Protein AF-A0A538R5E7-F1 (afdb_monomer)

Mean predicted aligned error: 5.79 Å

pLDDT: mean 88.12, std 10.84, range [47.75, 98.62]

Structure (mmCIF, N/CA/C/O backbone):
data_AF-A0A538R5E7-F1
#
_entry.id   AF-A0A538R5E7-F1
#
loop_
_atom_site.group_PDB
_atom_site.id
_atom_site.type_symbol
_atom_site.label_atom_id
_atom_site.label_alt_id
_atom_site.label_comp_id
_atom_site.label_asym_id
_atom_site.label_entity_id
_atom_site.label_seq_id
_atom_site.pdbx_PDB_ins_code
_atom_site.Cartn_x
_atom_site.Cartn_y
_atom_site.Cartn_z
_atom_site.occupancy
_atom_site.B_iso_or_equiv
_atom_site.auth_seq_id
_atom_site.auth_comp_id
_atom_site.auth_asym_id
_atom_site.auth_atom_id
_atom_site.pdbx_PDB_model_num
ATOM 1 N N . MET A 1 1 ? -22.281 1.226 5.770 1.00 47.75 1 MET A N 1
ATOM 2 C CA . MET A 1 1 ? -21.533 0.992 7.023 1.00 47.75 1 MET A CA 1
ATOM 3 C C . MET A 1 1 ? -21.452 -0.506 7.226 1.00 47.75 1 MET A C 1
ATOM 5 O O . MET A 1 1 ? -22.499 -1.136 7.275 1.00 47.75 1 MET A O 1
ATOM 9 N N . MET A 1 2 ? -20.246 -1.077 7.249 1.00 53.69 2 MET A N 1
ATOM 10 C CA . MET A 1 2 ? -20.062 -2.463 7.687 1.00 53.69 2 MET A CA 1
ATOM 11 C C . MET A 1 2 ? -20.326 -2.487 9.192 1.00 53.69 2 MET A C 1
ATOM 13 O O . MET A 1 2 ? -19.666 -1.772 9.938 1.00 53.69 2 MET A O 1
ATOM 17 N N . THR A 1 3 ? -21.352 -3.220 9.611 1.00 52.19 3 THR A N 1
ATOM 18 C CA . THR A 1 3 ? -21.779 -3.332 11.017 1.00 52.19 3 THR A CA 1
ATOM 19 C C . THR A 1 3 ? -21.255 -4.606 11.679 1.00 52.19 3 THR A C 1
ATOM 21 O O . THR A 1 3 ? -21.622 -4.908 12.809 1.00 52.19 3 THR A O 1
ATOM 24 N N . SER A 1 4 ? -20.434 -5.382 10.970 1.00 66.12 4 SER A N 1
ATOM 25 C CA . SER A 1 4 ? -19.874 -6.645 11.438 1.00 66.12 4 SER A CA 1
ATOM 26 C C . SER A 1 4 ? -18.351 -6.599 11.419 1.00 66.12 4 SER A C 1
ATOM 28 O O . SER A 1 4 ? -17.751 -6.042 10.498 1.00 66.12 4 SER A O 1
ATOM 30 N N . LYS A 1 5 ? -17.744 -7.235 12.426 1.00 77.19 5 LYS A N 1
ATOM 31 C CA . LYS A 1 5 ? -16.304 -7.495 12.518 1.00 77.19 5 LYS A CA 1
ATOM 32 C C . LYS A 1 5 ? -15.774 -8.025 11.167 1.00 77.19 5 LYS A C 1
ATOM 34 O O . LYS A 1 5 ? -16.389 -8.939 10.616 1.00 77.19 5 LYS A O 1
ATOM 39 N N . PRO A 1 6 ? -14.672 -7.479 10.620 1.00 86.56 6 PRO A N 1
ATOM 40 C CA . PRO A 1 6 ? -14.085 -7.964 9.379 1.00 86.56 6 PRO A CA 1
ATOM 41 C C . PRO A 1 6 ? -13.564 -9.388 9.570 1.00 86.56 6 PRO A C 1
ATOM 43 O O . PRO A 1 6 ? -12.941 -9.700 10.586 1.00 86.56 6 PRO A O 1
ATOM 46 N N . HIS A 1 7 ? -13.766 -10.238 8.570 1.00 90.94 7 HIS A N 1
ATOM 47 C CA . HIS A 1 7 ? -13.272 -11.612 8.561 1.00 90.94 7 HIS A CA 1
ATOM 48 C C . HIS A 1 7 ? -12.033 -11.773 7.678 1.00 90.94 7 HIS A C 1
ATOM 50 O O . HIS A 1 7 ? -11.224 -12.664 7.924 1.00 90.94 7 HIS A O 1
ATOM 56 N N . ASN A 1 8 ? -11.843 -10.907 6.680 1.00 96.38 8 ASN A N 1
ATOM 57 C CA . ASN A 1 8 ? -10.761 -10.987 5.703 1.00 96.38 8 ASN A CA 1
ATOM 58 C C . ASN A 1 8 ? -9.950 -9.685 5.648 1.00 96.38 8 ASN A C 1
ATOM 60 O O . ASN A 1 8 ? -10.334 -8.723 4.983 1.00 96.38 8 ASN A O 1
ATOM 64 N N . LEU A 1 9 ? -8.777 -9.678 6.282 1.00 97.81 9 LEU A N 1
ATOM 65 C CA . LEU A 1 9 ? -7.785 -8.611 6.142 1.00 97.81 9 LEU A CA 1
ATOM 66 C C . LEU A 1 9 ? -6.772 -8.974 5.051 1.00 97.81 9 LEU A C 1
ATOM 68 O O . LEU A 1 9 ? -6.116 -10.018 5.116 1.00 97.81 9 LEU A O 1
ATOM 72 N N . THR A 1 10 ? -6.570 -8.071 4.092 1.00 98.50 10 THR A N 1
ATOM 73 C CA . THR A 1 10 ? -5.428 -8.138 3.167 1.00 98.50 10 THR A CA 1
ATOM 74 C C . THR A 1 10 ? -4.411 -7.057 3.507 1.00 98.50 10 THR A C 1
ATOM 76 O O . THR A 1 10 ? -4.684 -5.874 3.344 1.00 98.50 10 THR A O 1
ATOM 79 N N . LEU A 1 11 ? -3.226 -7.470 3.956 1.00 98.25 11 LEU A N 1
ATOM 80 C CA . LEU A 1 11 ? -2.061 -6.607 4.139 1.00 98.25 11 LEU A CA 1
ATOM 81 C C . LEU A 1 11 ? -1.240 -6.563 2.852 1.00 98.25 11 LEU A C 1
ATOM 83 O O . LEU A 1 11 ? -0.873 -7.601 2.303 1.00 98.25 11 LEU A O 1
ATOM 87 N N . VAL A 1 12 ? -0.938 -5.360 2.389 1.00 97.75 12 VAL A N 1
ATOM 88 C CA . VAL A 1 12 ? -0.281 -5.079 1.120 1.00 97.75 12 VAL A CA 1
ATOM 89 C C . VAL A 1 12 ? 1.083 -4.458 1.391 1.00 97.75 12 VAL A C 1
ATOM 91 O O . VAL A 1 12 ? 1.194 -3.439 2.076 1.00 97.75 12 VAL A O 1
ATOM 94 N N . HIS A 1 13 ? 2.114 -5.071 0.819 1.00 96.12 13 HIS A N 1
ATOM 95 C CA . HIS A 1 13 ? 3.438 -4.486 0.670 1.00 96.12 13 HIS A CA 1
ATOM 96 C C . HIS A 1 13 ? 3.622 -4.081 -0.792 1.00 96.12 13 HIS A C 1
ATOM 98 O O . HIS A 1 13 ? 3.563 -4.926 -1.683 1.00 96.12 13 HIS A O 1
ATOM 104 N N . THR A 1 14 ? 3.766 -2.787 -1.057 1.00 94.06 14 THR A N 1
ATOM 105 C CA . THR A 1 14 ? 3.759 -2.244 -2.423 1.00 94.06 14 THR A CA 1
ATOM 106 C C . THR A 1 14 ? 5.157 -2.199 -3.046 1.00 94.06 14 THR A C 1
ATOM 108 O O . THR A 1 14 ? 6.148 -2.324 -2.333 1.00 94.06 14 THR A O 1
ATOM 111 N N . PRO A 1 15 ? 5.278 -1.959 -4.361 1.00 91.50 15 PRO A N 1
ATOM 112 C CA . PRO A 1 15 ? 6.558 -1.673 -5.005 1.00 91.50 15 PRO A CA 1
ATOM 113 C C . PRO A 1 15 ? 7.275 -0.438 -4.436 1.00 91.50 15 PRO A C 1
ATOM 115 O O . PRO A 1 15 ? 6.726 0.278 -3.595 1.00 91.50 15 PRO A O 1
ATOM 118 N N . SER A 1 16 ? 8.481 -0.184 -4.951 1.00 88.31 16 SER A N 1
ATOM 119 C CA . SER A 1 16 ? 9.410 0.894 -4.558 1.00 88.31 16 SER A CA 1
ATOM 120 C C . SER A 1 16 ? 10.397 0.584 -3.446 1.00 88.31 16 SER A C 1
ATOM 122 O O . SER A 1 16 ? 10.886 1.484 -2.760 1.00 88.31 16 SER A O 1
ATOM 124 N N . VAL A 1 17 ? 10.730 -0.694 -3.302 1.00 88.44 17 VAL A N 1
ATOM 125 C CA . VAL A 1 17 ? 11.840 -1.162 -2.473 1.00 88.44 17 VAL A CA 1
ATOM 126 C C . VAL A 1 17 ? 12.631 -2.215 -3.235 1.00 88.44 17 VAL A C 1
ATOM 128 O O . VAL A 1 17 ? 12.151 -2.801 -4.206 1.00 88.44 17 VAL A O 1
ATOM 131 N N . TRP A 1 18 ? 13.854 -2.482 -2.792 1.00 82.25 18 TRP A N 1
ATOM 132 C CA . TRP A 1 18 ? 14.668 -3.545 -3.374 1.00 82.25 18 TRP A CA 1
ATOM 133 C C . TRP A 1 18 ? 13.928 -4.884 -3.320 1.00 82.25 18 TRP A C 1
ATOM 135 O O . TRP A 1 18 ? 13.245 -5.159 -2.339 1.00 82.25 18 TRP A O 1
ATOM 145 N N . VAL A 1 19 ? 14.078 -5.739 -4.337 1.00 74.12 19 VAL A N 1
ATOM 146 C CA . VAL A 1 19 ? 13.398 -7.055 -4.390 1.00 74.12 19 VAL A CA 1
ATOM 147 C C . VAL A 1 19 ? 13.756 -7.964 -3.212 1.00 74.12 19 VAL A C 1
ATOM 149 O O . VAL A 1 19 ? 12.968 -8.811 -2.816 1.00 74.12 19 VAL A O 1
ATOM 152 N N . THR A 1 20 ? 14.922 -7.744 -2.607 1.00 76.69 20 THR A N 1
ATOM 153 C CA . THR A 1 20 ? 15.388 -8.440 -1.403 1.00 76.69 20 THR A CA 1
ATOM 154 C C . THR A 1 20 ? 14.810 -7.868 -0.105 1.00 76.69 20 THR A C 1
ATOM 156 O O . THR A 1 20 ? 15.072 -8.406 0.970 1.00 76.69 20 THR A O 1
ATOM 159 N N . SER A 1 21 ? 14.029 -6.785 -0.170 1.00 82.44 21 SER A N 1
ATOM 160 C CA . SER A 1 21 ? 13.373 -6.187 0.996 1.00 82.44 21 SER A CA 1
ATOM 161 C C . SER A 1 21 ? 12.183 -7.045 1.401 1.00 82.44 21 SER A C 1
ATOM 163 O O . SER A 1 21 ? 11.091 -6.919 0.856 1.00 82.44 21 SER A O 1
ATOM 165 N N . ILE A 1 22 ? 12.404 -7.930 2.368 1.00 84.19 22 ILE A N 1
ATOM 166 C CA . ILE A 1 22 ? 11.354 -8.791 2.909 1.00 84.19 22 ILE A CA 1
ATOM 167 C C . ILE A 1 22 ? 10.433 -7.943 3.798 1.00 84.19 22 ILE A C 1
ATOM 169 O O . ILE A 1 22 ? 10.924 -7.254 4.700 1.00 84.19 22 ILE A O 1
ATOM 173 N N . PRO A 1 23 ? 9.102 -8.015 3.630 1.00 89.19 23 PRO A N 1
ATOM 174 C CA . PRO A 1 23 ? 8.168 -7.217 4.413 1.00 89.19 23 PRO A CA 1
ATOM 175 C C . PRO A 1 23 ? 7.935 -7.834 5.808 1.00 89.19 23 PRO A C 1
ATOM 177 O O . PRO A 1 23 ? 6.850 -8.311 6.143 1.00 89.19 23 PRO A O 1
ATOM 180 N N . LEU A 1 24 ? 8.977 -7.833 6.647 1.00 91.38 24 LEU A N 1
ATOM 181 C CA . LEU A 1 24 ? 8.978 -8.470 7.972 1.00 91.38 24 LEU A CA 1
ATOM 182 C C . LEU A 1 24 ? 7.898 -7.911 8.907 1.00 91.38 24 LEU A C 1
ATOM 184 O O . LEU A 1 24 ? 7.282 -8.677 9.644 1.00 91.38 24 LEU A O 1
ATOM 188 N N . GLY A 1 25 ? 7.619 -6.606 8.839 1.00 91.88 25 GLY A N 1
ATOM 189 C CA . GLY A 1 25 ? 6.594 -5.967 9.668 1.00 91.88 25 GLY A CA 1
ATOM 190 C C . GLY A 1 25 ? 5.207 -6.589 9.480 1.00 91.88 25 GLY A C 1
ATOM 191 O O . GLY A 1 25 ? 4.560 -6.962 10.454 1.00 91.88 25 GLY A O 1
ATOM 192 N N . VAL A 1 26 ? 4.761 -6.801 8.236 1.00 94.81 26 VAL A N 1
ATOM 193 C CA . VAL A 1 26 ? 3.454 -7.441 7.977 1.00 94.81 26 VAL A CA 1
ATOM 194 C C . VAL A 1 26 ? 3.459 -8.936 8.281 1.00 94.81 26 VAL A C 1
ATOM 196 O O . VAL A 1 26 ? 2.425 -9.470 8.680 1.00 94.81 26 VAL A O 1
ATOM 199 N N . ALA A 1 27 ? 4.602 -9.619 8.144 1.00 95.44 27 ALA A N 1
ATOM 200 C CA . ALA A 1 27 ? 4.739 -11.013 8.565 1.00 95.44 27 ALA A CA 1
ATOM 201 C C . ALA A 1 27 ? 4.557 -11.152 10.085 1.00 95.44 27 ALA A C 1
ATOM 203 O O . ALA A 1 27 ? 3.814 -12.024 10.542 1.00 95.44 27 ALA A O 1
ATOM 204 N N . TYR A 1 28 ? 5.165 -10.244 10.849 1.00 96.56 28 TYR A N 1
ATOM 205 C CA . TYR A 1 28 ? 5.005 -10.168 12.295 1.00 96.56 28 TYR A CA 1
ATOM 206 C C . TYR A 1 28 ? 3.569 -9.797 12.696 1.00 96.56 28 TYR A C 1
ATOM 208 O O . TYR A 1 28 ? 2.958 -10.514 13.489 1.00 96.56 28 TYR A O 1
ATOM 216 N N . LEU A 1 29 ? 2.975 -8.766 12.078 1.00 97.06 29 LEU A N 1
ATOM 217 C CA . LEU A 1 29 ? 1.571 -8.396 12.310 1.00 97.06 29 LEU A CA 1
ATOM 218 C C . LEU A 1 29 ? 0.627 -9.570 12.047 1.00 97.06 29 LEU A C 1
ATOM 220 O O . LEU A 1 29 ? -0.264 -9.836 12.844 1.00 97.06 29 LEU A O 1
ATOM 224 N N . LYS A 1 30 ? 0.835 -10.328 10.967 1.00 97.50 30 LYS A N 1
ATOM 225 C CA . LYS A 1 30 ? 0.035 -11.524 10.684 1.00 97.50 30 LYS A CA 1
ATOM 226 C C . LYS A 1 30 ? 0.150 -12.579 11.783 1.00 97.50 30 LYS A C 1
ATOM 228 O O . LYS A 1 30 ? -0.857 -13.203 12.110 1.00 97.50 30 LYS A O 1
ATOM 233 N N . ALA A 1 31 ? 1.344 -12.811 12.325 1.00 97.81 31 ALA A N 1
ATOM 234 C CA . ALA A 1 31 ? 1.531 -13.752 13.426 1.00 97.81 31 ALA A CA 1
ATOM 235 C C . ALA A 1 31 ? 0.820 -13.272 14.702 1.00 97.81 31 ALA A C 1
ATOM 237 O O . ALA A 1 31 ? 0.093 -14.051 15.316 1.00 97.81 31 ALA A O 1
ATOM 238 N N . TYR A 1 32 ? 0.964 -11.988 15.042 1.00 98.12 32 TYR A N 1
ATOM 239 C CA . TYR A 1 32 ? 0.282 -11.361 16.174 1.00 98.12 32 TYR A CA 1
ATOM 240 C C . TYR A 1 32 ? -1.246 -11.454 16.038 1.00 98.12 32 TYR A C 1
ATOM 242 O O . TYR A 1 32 ? -1.918 -12.002 16.907 1.00 98.12 32 TYR A O 1
ATOM 250 N N . LEU A 1 33 ? -1.798 -11.017 14.903 1.00 97.56 33 LEU A N 1
ATOM 251 C CA . LEU A 1 33 ? -3.240 -11.024 14.646 1.00 97.56 33 LEU A CA 1
ATOM 252 C C . LEU A 1 33 ? -3.834 -12.431 14.640 1.00 97.56 33 LEU A C 1
ATOM 254 O O . LEU A 1 33 ? -4.930 -12.619 15.144 1.00 97.56 33 LEU A O 1
ATOM 258 N N . ARG A 1 34 ? -3.119 -13.438 14.127 1.00 96.56 34 ARG A N 1
ATOM 259 C CA . ARG A 1 34 ? -3.581 -14.835 14.191 1.00 96.56 34 ARG A CA 1
ATOM 260 C C . ARG A 1 34 ? -3.727 -15.351 15.620 1.00 96.56 34 ARG A C 1
ATOM 262 O O . ARG A 1 34 ? -4.550 -16.230 15.849 1.00 96.56 34 ARG A O 1
ATOM 269 N N . ARG A 1 35 ? -2.913 -14.846 16.549 1.00 97.31 35 ARG A N 1
ATOM 270 C CA . ARG A 1 35 ? -2.982 -15.207 17.966 1.00 97.31 35 ARG A CA 1
ATOM 271 C C . ARG A 1 35 ? -4.132 -14.486 18.666 1.00 97.31 35 ARG A C 1
ATOM 273 O O . ARG A 1 35 ? -4.899 -15.133 19.365 1.00 97.31 35 ARG A O 1
ATOM 280 N N . GLU A 1 36 ? -4.248 -13.174 18.470 1.00 97.12 36 GLU A N 1
ATOM 281 C CA . GLU A 1 36 ? -5.243 -12.345 19.172 1.00 97.12 36 GLU A CA 1
ATOM 282 C C . GLU A 1 36 ? -6.650 -12.428 18.555 1.00 97.12 36 GLU A C 1
ATOM 284 O O . GLU A 1 36 ? -7.652 -12.261 19.244 1.00 97.12 36 GLU A O 1
ATOM 289 N N . LEU A 1 37 ? -6.737 -12.668 17.245 1.00 96.06 37 LEU A N 1
ATOM 290 C CA . LEU A 1 37 ? -7.966 -12.660 16.450 1.00 96.06 37 LEU A CA 1
ATOM 291 C C . LEU A 1 37 ? -8.032 -13.900 15.543 1.00 96.06 37 LEU A C 1
ATOM 293 O O . LEU A 1 37 ? -7.949 -13.770 14.319 1.00 96.06 37 LEU A O 1
ATOM 297 N N . PRO A 1 38 ? -8.205 -15.108 16.110 1.00 94.50 38 PRO A N 1
ATOM 298 C CA . PRO A 1 38 ? -8.187 -16.355 15.341 1.00 94.50 38 PRO A CA 1
ATOM 299 C C . PRO A 1 38 ? -9.290 -16.434 14.271 1.00 94.50 38 PRO A C 1
ATOM 301 O O . PRO A 1 38 ? -9.109 -17.105 13.257 1.00 94.50 38 PRO A O 1
ATOM 304 N N . ASP A 1 39 ? -10.394 -15.703 14.456 1.00 94.06 39 ASP A N 1
ATOM 30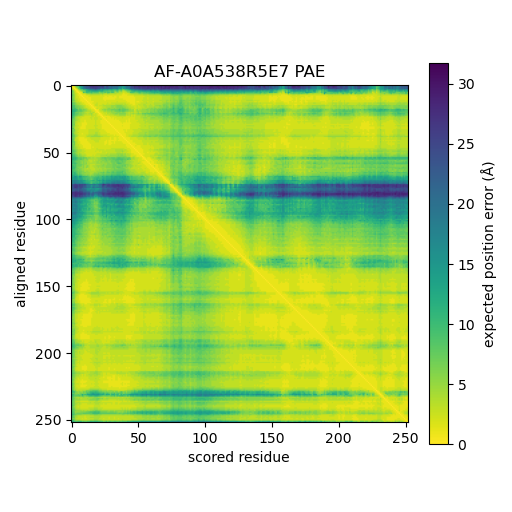5 C CA . ASP A 1 39 ? -11.512 -15.642 13.502 1.00 94.06 39 ASP A CA 1
ATOM 306 C C . ASP A 1 39 ? -11.257 -14.704 12.307 1.00 94.06 39 ASP A C 1
ATOM 308 O O . ASP A 1 39 ? -12.091 -14.616 11.403 1.00 94.06 39 ASP A O 1
ATOM 312 N N . VAL A 1 40 ? -10.139 -13.965 12.306 1.00 95.75 40 VAL A N 1
ATOM 313 C CA . VAL A 1 40 ? -9.763 -13.047 11.224 1.00 95.75 40 VAL A CA 1
ATOM 314 C C . VAL A 1 40 ? -8.706 -13.703 10.341 1.00 95.75 40 VAL A C 1
ATOM 316 O O . VAL A 1 40 ? -7.560 -13.942 10.729 1.00 95.75 40 VAL A O 1
ATOM 319 N N . SER A 1 41 ? -9.074 -13.953 9.092 1.00 96.81 41 SER A N 1
ATOM 320 C CA . SER A 1 41 ? -8.164 -14.407 8.051 1.00 96.81 41 SER A CA 1
ATOM 321 C C . SER A 1 41 ? -7.259 -13.258 7.604 1.00 96.81 41 SER A C 1
ATOM 323 O O . SER A 1 41 ? -7.723 -12.251 7.070 1.00 96.81 41 SER A O 1
ATOM 325 N N . VAL A 1 42 ? -5.945 -13.419 7.791 1.00 97.50 42 VAL A N 1
ATOM 326 C CA . VAL A 1 42 ? -4.936 -12.432 7.374 1.00 97.50 42 VAL A CA 1
ATOM 327 C C . VAL A 1 42 ? -4.143 -12.932 6.164 1.00 97.50 42 VAL A C 1
ATOM 329 O O . VAL A 1 42 ? -3.341 -13.882 6.239 1.00 97.50 42 VAL A O 1
ATOM 332 N N . ARG A 1 43 ? -4.322 -12.253 5.031 1.00 97.12 43 ARG A N 1
ATOM 333 C CA . ARG A 1 43 ? -3.536 -12.426 3.803 1.00 97.12 43 ARG A CA 1
ATOM 334 C C . ARG A 1 43 ? -2.434 -11.372 3.748 1.00 97.12 43 ARG A C 1
ATOM 336 O O . ARG A 1 43 ? -2.670 -10.223 4.087 1.00 97.12 43 ARG A O 1
ATOM 343 N N . ILE A 1 44 ? -1.251 -11.764 3.281 1.00 97.19 44 ILE A N 1
ATOM 344 C CA . ILE A 1 44 ? -0.197 -10.823 2.885 1.00 97.19 44 ILE A CA 1
ATOM 345 C C . ILE A 1 44 ? -0.071 -10.899 1.366 1.00 97.19 44 ILE A C 1
ATOM 347 O O . ILE A 1 44 ? -0.067 -12.000 0.808 1.00 97.19 44 ILE A O 1
ATOM 351 N N . LEU A 1 45 ? 0.007 -9.742 0.722 1.00 96.19 45 LEU A N 1
ATOM 352 C CA . LEU A 1 45 ? 0.326 -9.581 -0.687 1.00 96.19 45 LEU A CA 1
ATOM 353 C C . LEU A 1 45 ? 1.616 -8.782 -0.818 1.00 96.19 45 LEU A C 1
ATOM 355 O O . LEU A 1 45 ? 1.652 -7.595 -0.499 1.00 96.19 45 LEU A O 1
ATOM 359 N N . ASP A 1 46 ? 2.659 -9.450 -1.302 1.00 94.62 46 ASP A N 1
ATOM 360 C CA . ASP A 1 46 ? 3.911 -8.809 -1.684 1.00 94.62 46 ASP A CA 1
ATOM 361 C C . ASP A 1 46 ? 3.835 -8.385 -3.154 1.00 94.62 46 ASP A C 1
ATOM 363 O O . ASP A 1 46 ? 4.144 -9.141 -4.079 1.00 94.62 46 ASP A O 1
ATOM 367 N N . LEU A 1 47 ? 3.348 -7.166 -3.367 1.00 94.06 47 LEU A N 1
ATOM 368 C CA . LEU A 1 47 ? 3.245 -6.583 -4.698 1.00 94.06 47 LEU A CA 1
ATOM 369 C C . LEU A 1 47 ? 4.593 -6.065 -5.200 1.00 94.06 47 LEU A C 1
ATOM 371 O O . LEU A 1 47 ? 4.746 -5.890 -6.407 1.00 94.06 47 LEU A O 1
ATOM 375 N N . ASN A 1 48 ? 5.570 -5.841 -4.314 1.00 90.56 48 ASN A N 1
ATOM 376 C CA . ASN A 1 48 ? 6.929 -5.508 -4.725 1.00 90.56 48 ASN A CA 1
ATOM 377 C C . ASN A 1 48 ? 7.515 -6.661 -5.541 1.00 90.56 48 ASN A C 1
ATOM 379 O O . ASN A 1 48 ? 7.932 -6.468 -6.683 1.00 90.56 48 ASN A O 1
ATOM 383 N N . HIS A 1 49 ? 7.437 -7.879 -5.007 1.00 86.38 49 HIS A N 1
ATOM 384 C CA . HIS A 1 49 ? 7.875 -9.068 -5.727 1.00 86.38 49 HIS A CA 1
ATOM 385 C C . HIS A 1 49 ? 7.068 -9.287 -7.019 1.00 86.38 49 HIS A C 1
ATOM 387 O O . HIS A 1 49 ? 7.652 -9.499 -8.082 1.00 86.38 49 HIS A O 1
ATOM 393 N N . HIS A 1 50 ? 5.738 -9.130 -6.969 1.00 87.31 50 HIS A N 1
ATOM 394 C CA . HIS A 1 50 ? 4.874 -9.240 -8.154 1.00 87.31 50 HIS A CA 1
ATOM 395 C C . HIS A 1 50 ? 5.246 -8.249 -9.272 1.00 87.31 50 HIS A C 1
ATOM 397 O O . HIS A 1 50 ? 5.178 -8.588 -10.458 1.00 87.31 50 HIS A O 1
ATOM 403 N N . PHE A 1 51 ? 5.642 -7.024 -8.912 1.00 86.38 51 PHE A N 1
ATOM 404 C CA . PHE A 1 51 ? 6.078 -6.003 -9.861 1.00 86.38 51 PHE A CA 1
ATOM 405 C C . PHE A 1 51 ? 7.357 -6.426 -10.589 1.00 86.38 51 PHE A C 1
ATOM 407 O O . PHE A 1 51 ? 7.397 -6.353 -11.819 1.00 86.38 51 PHE A O 1
ATOM 414 N N . PHE A 1 52 ? 8.365 -6.920 -9.863 1.00 80.50 52 PHE A N 1
ATOM 415 C CA . PHE A 1 52 ? 9.632 -7.359 -10.459 1.00 80.50 52 PHE A CA 1
ATOM 416 C C . PHE A 1 52 ? 9.490 -8.640 -11.287 1.00 80.50 52 PHE A C 1
ATOM 418 O O . PHE A 1 52 ? 10.011 -8.683 -12.398 1.00 80.50 52 PHE A O 1
ATOM 425 N N . GLN A 1 53 ? 8.679 -9.609 -10.851 1.00 80.94 53 GLN A N 1
ATOM 426 C CA . GLN A 1 53 ? 8.361 -10.804 -11.651 1.00 80.94 53 GLN A CA 1
ATOM 427 C C . GLN A 1 53 ? 7.695 -10.472 -12.999 1.00 80.94 53 GLN A C 1
ATOM 429 O O . GLN A 1 53 ? 7.763 -11.247 -13.950 1.00 80.94 53 GLN A O 1
ATOM 434 N N . ASN A 1 54 ? 7.043 -9.310 -13.100 1.00 80.12 54 ASN A N 1
ATOM 435 C CA . ASN A 1 54 ? 6.369 -8.839 -14.310 1.00 80.12 54 ASN A CA 1
ATOM 436 C C . ASN A 1 54 ? 7.044 -7.599 -14.919 1.00 80.12 54 ASN A C 1
ATOM 438 O O . ASN A 1 54 ? 6.397 -6.857 -15.667 1.00 80.12 54 ASN A O 1
ATOM 442 N N . ALA A 1 55 ? 8.333 -7.395 -14.625 1.00 75.81 55 ALA A N 1
ATOM 443 C CA . ALA A 1 55 ? 9.160 -6.251 -15.010 1.00 75.81 55 ALA A CA 1
ATOM 444 C C . ALA A 1 55 ? 8.848 -5.709 -16.412 1.00 75.81 55 ALA A C 1
ATOM 446 O O . ALA A 1 55 ? 8.400 -4.573 -16.564 1.00 75.81 55 ALA A O 1
ATOM 447 N N . ARG A 1 56 ? 8.974 -6.553 -17.444 1.00 74.25 56 ARG A N 1
ATOM 448 C CA . ARG A 1 56 ? 8.737 -6.169 -18.846 1.00 74.25 56 ARG A CA 1
ATOM 449 C C . ARG A 1 56 ? 7.351 -5.557 -19.073 1.00 74.25 56 ARG A C 1
ATOM 451 O O . ARG A 1 56 ? 7.228 -4.512 -19.708 1.00 74.25 56 ARG A O 1
ATOM 458 N N . ARG A 1 57 ? 6.296 -6.203 -18.563 1.00 80.06 57 ARG A N 1
ATOM 459 C CA . ARG A 1 57 ? 4.911 -5.728 -18.728 1.00 80.06 57 ARG A CA 1
ATOM 460 C C . ARG A 1 57 ? 4.669 -4.449 -17.930 1.00 80.06 57 ARG A C 1
ATOM 462 O O . ARG A 1 57 ? 4.025 -3.533 -18.435 1.00 80.06 57 ARG A O 1
ATOM 469 N N . ARG A 1 58 ? 5.212 -4.363 -16.712 1.00 83.62 58 ARG A N 1
ATOM 470 C CA . ARG A 1 58 ? 5.083 -3.178 -15.852 1.00 83.62 58 ARG A CA 1
ATOM 471 C C . ARG A 1 58 ? 5.773 -1.960 -16.452 1.00 83.62 58 ARG A C 1
ATOM 473 O O . ARG A 1 58 ? 5.181 -0.887 -16.461 1.00 83.62 58 ARG A O 1
ATOM 480 N N . LEU A 1 59 ? 6.959 -2.130 -17.032 1.00 78.88 59 LEU A N 1
ATOM 481 C CA . LEU A 1 59 ? 7.663 -1.055 -17.729 1.00 78.88 59 LEU A CA 1
ATOM 482 C C . LEU A 1 59 ? 6.904 -0.542 -18.956 1.00 78.88 59 LEU A C 1
ATOM 484 O O . LEU A 1 59 ? 6.803 0.668 -19.152 1.00 78.88 59 LEU A O 1
ATOM 488 N N . ALA A 1 60 ? 6.329 -1.438 -19.759 1.00 78.88 60 ALA A N 1
ATOM 489 C CA . ALA A 1 60 ? 5.501 -1.038 -20.897 1.00 78.88 60 ALA A CA 1
ATOM 490 C C . ALA A 1 60 ? 4.266 -0.231 -20.446 1.00 78.88 60 ALA A C 1
ATOM 492 O O . ALA A 1 60 ? 3.929 0.792 -21.050 1.00 78.88 60 ALA A O 1
ATOM 493 N N . GLY A 1 61 ? 3.629 -0.646 -19.345 1.00 83.69 61 GLY A N 1
ATOM 494 C CA . GLY A 1 61 ? 2.536 0.102 -18.719 1.00 83.69 61 GLY A CA 1
ATOM 495 C C . GLY A 1 61 ? 2.980 1.476 -18.210 1.00 83.69 61 GLY A C 1
ATOM 496 O O . GLY A 1 61 ? 2.312 2.472 -18.477 1.00 83.69 61 GLY A O 1
ATOM 497 N N . LEU A 1 62 ? 4.144 1.553 -17.559 1.00 85.12 62 LEU A N 1
ATOM 498 C CA . LEU A 1 62 ? 4.736 2.813 -17.102 1.00 85.12 62 LEU A CA 1
ATOM 499 C C . LEU A 1 62 ? 5.014 3.773 -18.255 1.00 85.12 62 LEU A C 1
ATOM 501 O O . LEU A 1 62 ? 4.670 4.944 -18.157 1.00 85.12 62 LEU A O 1
ATOM 505 N N . CYS A 1 63 ? 5.596 3.290 -19.354 1.00 82.94 63 CYS A N 1
ATOM 506 C CA . CYS A 1 63 ? 5.857 4.110 -20.536 1.00 82.94 63 CYS A CA 1
ATOM 507 C C . CYS A 1 63 ? 4.551 4.639 -21.149 1.00 82.94 63 CYS A C 1
ATOM 509 O O . CYS A 1 63 ? 4.454 5.820 -21.478 1.00 82.94 63 CYS A O 1
ATOM 511 N N . THR A 1 64 ? 3.519 3.793 -21.217 1.00 84.62 64 THR A N 1
ATOM 512 C CA . THR A 1 64 ? 2.183 4.178 -21.704 1.00 84.62 64 THR A CA 1
ATOM 513 C C . THR A 1 64 ? 1.566 5.283 -20.842 1.00 84.62 64 THR A C 1
ATOM 515 O O . THR A 1 64 ? 1.035 6.254 -21.376 1.00 84.62 64 THR A O 1
ATOM 518 N N . ALA A 1 65 ? 1.689 5.169 -19.517 1.00 85.81 65 ALA A N 1
ATOM 519 C CA . ALA A 1 65 ? 1.211 6.159 -18.551 1.00 85.81 65 ALA A CA 1
ATOM 520 C C . ALA A 1 65 ? 2.138 7.382 -18.400 1.00 85.81 65 ALA A C 1
ATOM 522 O O . ALA A 1 65 ? 1.807 8.328 -17.688 1.00 85.81 65 ALA A O 1
ATOM 523 N N . CYS A 1 66 ? 3.312 7.383 -19.039 1.00 87.50 66 CYS A N 1
ATOM 524 C CA . CYS A 1 66 ? 4.325 8.404 -18.818 1.00 87.50 66 CYS A CA 1
ATOM 525 C C . CYS A 1 66 ? 4.001 9.698 -19.586 1.00 87.50 66 CYS A C 1
ATOM 527 O O . CYS A 1 66 ? 3.849 9.675 -20.818 1.00 87.50 66 CYS A O 1
ATOM 529 N N . PRO A 1 67 ? 3.997 10.864 -18.910 1.00 84.38 67 PRO A N 1
ATOM 530 C CA . PRO A 1 67 ? 3.870 12.154 -19.586 1.00 84.38 67 PRO A CA 1
ATOM 531 C C . PRO A 1 67 ? 5.098 12.484 -20.453 1.00 84.38 67 PRO A C 1
ATOM 533 O O . PRO A 1 67 ? 4.986 13.244 -21.409 1.00 84.38 67 PRO A O 1
ATOM 536 N N . ARG A 1 68 ? 6.261 11.880 -20.168 1.00 84.31 68 ARG A N 1
ATOM 537 C CA . ARG A 1 68 ? 7.517 12.063 -20.917 1.00 84.31 68 ARG A CA 1
ATOM 538 C C . ARG A 1 68 ? 7.743 11.025 -22.019 1.00 84.31 68 ARG A C 1
ATOM 540 O O . ARG A 1 68 ? 8.834 10.962 -22.562 1.00 84.31 68 ARG A O 1
ATOM 547 N N . ARG A 1 69 ? 6.754 10.205 -22.384 1.00 78.69 69 ARG A N 1
ATOM 548 C CA . ARG A 1 69 ? 6.950 9.095 -23.346 1.00 78.69 69 ARG A CA 1
ATOM 549 C C . ARG A 1 69 ? 7.463 9.508 -24.736 1.00 78.69 69 ARG A C 1
ATOM 551 O O . ARG A 1 69 ? 8.001 8.671 -25.445 1.00 78.69 69 ARG A O 1
ATOM 558 N N . ALA A 1 70 ? 7.277 10.771 -25.128 1.00 77.06 70 ALA A N 1
ATOM 559 C CA . ALA A 1 70 ? 7.779 11.323 -26.389 1.00 77.06 70 ALA A CA 1
ATOM 560 C C . ALA A 1 70 ? 9.212 11.886 -26.285 1.00 77.06 70 ALA A C 1
ATOM 562 O O . ALA A 1 70 ? 9.768 12.327 -27.286 1.00 77.06 70 ALA A O 1
ATOM 563 N N . ASP A 1 71 ? 9.798 11.908 -25.085 1.00 80.94 71 ASP A N 1
ATOM 564 C CA . ASP A 1 71 ? 11.150 12.399 -24.843 1.00 80.94 71 ASP A CA 1
ATOM 565 C C . ASP A 1 71 ? 12.177 11.334 -25.279 1.00 80.94 71 ASP A C 1
ATOM 567 O O . ASP A 1 71 ? 12.238 10.259 -24.669 1.00 80.94 71 ASP A O 1
ATOM 571 N N . PRO A 1 72 ? 13.008 11.611 -26.302 1.00 69.81 72 PRO A N 1
ATOM 572 C CA . PRO A 1 72 ? 13.984 10.653 -26.821 1.00 69.81 72 PRO A CA 1
ATOM 573 C C . PRO A 1 72 ? 15.092 10.316 -25.813 1.00 69.81 72 PRO A C 1
ATOM 575 O O . PRO A 1 72 ? 15.819 9.350 -26.012 1.00 69.81 72 PRO A O 1
ATOM 578 N N . THR A 1 73 ? 15.218 11.074 -24.719 1.00 73.38 73 THR A N 1
ATOM 579 C CA . THR A 1 73 ? 16.181 10.814 -23.636 1.00 73.38 73 THR A CA 1
ATOM 580 C C . THR A 1 73 ? 15.617 9.920 -22.525 1.00 73.38 73 THR A C 1
ATOM 582 O O . THR A 1 73 ? 16.336 9.562 -21.592 1.00 73.38 73 THR A O 1
ATOM 585 N N . CYS A 1 74 ? 14.332 9.545 -22.594 1.00 72.19 74 CYS A N 1
ATOM 586 C CA . CYS A 1 74 ? 13.649 8.796 -21.534 1.00 72.19 74 CYS A CA 1
ATOM 587 C C . CYS A 1 74 ? 14.061 7.312 -21.465 1.00 72.19 74 CYS A C 1
ATOM 589 O O . CYS A 1 74 ? 13.885 6.680 -20.417 1.00 72.19 74 CYS A O 1
ATOM 591 N N . LEU A 1 75 ? 14.591 6.754 -22.559 1.00 66.69 75 LEU A N 1
ATOM 592 C CA . LEU A 1 75 ? 14.914 5.335 -22.697 1.00 66.69 75 LEU A CA 1
ATOM 593 C C . LEU A 1 75 ? 16.288 5.122 -23.339 1.00 66.69 75 LEU A C 1
ATOM 595 O O . LEU A 1 75 ? 16.460 5.464 -24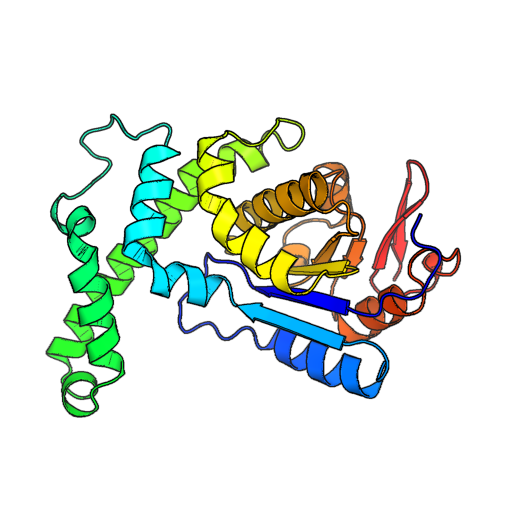.507 1.00 66.69 75 LEU A O 1
ATOM 599 N N . PRO A 1 76 ? 17.225 4.459 -22.646 1.00 59.81 76 PRO A N 1
ATOM 600 C CA . PRO A 1 76 ? 18.244 3.667 -23.313 1.00 59.81 76 PRO A CA 1
ATOM 601 C C . PRO A 1 76 ? 17.534 2.484 -23.995 1.00 59.81 76 PRO A C 1
ATOM 603 O O . PRO A 1 76 ? 16.838 1.724 -23.306 1.00 59.81 76 PRO A O 1
ATOM 606 N N . PRO A 1 77 ? 17.642 2.315 -25.324 1.00 55.19 77 PRO A N 1
ATOM 607 C CA . PRO A 1 77 ? 17.041 1.190 -26.037 1.00 55.19 77 PRO A CA 1
ATOM 608 C C . PRO A 1 77 ? 17.409 -0.166 -25.419 1.00 55.19 77 PRO A C 1
ATOM 610 O O . PRO A 1 77 ? 16.587 -1.080 -25.417 1.00 55.19 77 PRO A O 1
ATOM 613 N N . GLU A 1 78 ? 18.594 -0.280 -24.815 1.00 57.34 78 GLU A N 1
ATOM 614 C CA . GLU A 1 78 ? 19.095 -1.509 -24.195 1.00 57.34 78 GLU A CA 1
ATOM 615 C C . GLU A 1 78 ? 18.255 -1.963 -22.985 1.00 57.34 78 GLU A C 1
ATOM 617 O O . GLU A 1 78 ? 18.112 -3.163 -22.757 1.00 57.34 78 GLU A O 1
ATOM 622 N N . LEU A 1 79 ? 17.632 -1.034 -22.245 1.00 57.34 79 LEU A N 1
ATOM 623 C CA . LEU A 1 79 ? 16.751 -1.347 -21.107 1.00 57.34 79 LEU A CA 1
ATOM 624 C C . LEU A 1 79 ? 15.309 -1.668 -21.534 1.00 57.34 79 LEU A C 1
ATOM 626 O O . LEU A 1 79 ? 14.590 -2.354 -20.808 1.00 57.34 79 LEU A O 1
ATOM 630 N N . PHE A 1 80 ? 14.865 -1.211 -22.711 1.00 52.00 80 PHE A N 1
ATOM 631 C CA . PHE A 1 80 ? 13.507 -1.482 -23.208 1.00 52.00 80 PHE A CA 1
ATOM 632 C C . PHE A 1 80 ? 13.322 -2.944 -23.632 1.00 52.00 80 PHE A C 1
ATOM 634 O O . PHE A 1 80 ? 12.252 -3.529 -23.452 1.00 52.00 80 PHE A O 1
ATOM 641 N N . PHE A 1 81 ? 14.384 -3.549 -24.172 1.00 51.88 81 PHE A N 1
ATOM 642 C CA . PHE A 1 81 ? 14.409 -4.947 -24.615 1.00 51.88 81 PHE A CA 1
ATOM 643 C C . PHE A 1 81 ? 14.845 -5.926 -23.512 1.00 51.88 81 PHE A C 1
ATOM 645 O O . PHE A 1 81 ? 14.886 -7.135 -23.723 1.00 51.88 81 PHE A O 1
ATOM 652 N N . ALA A 1 82 ? 15.078 -5.426 -22.299 1.00 52.94 82 ALA A N 1
ATOM 653 C CA . ALA A 1 82 ? 15.654 -6.152 -21.176 1.00 52.94 82 ALA A CA 1
ATOM 654 C C . ALA A 1 82 ? 14.683 -7.050 -20.381 1.00 52.94 82 ALA A C 1
ATOM 656 O O . ALA A 1 82 ? 14.950 -7.371 -19.223 1.00 52.94 82 ALA A O 1
ATOM 657 N N . GLY A 1 83 ? 13.569 -7.493 -20.972 1.00 54.75 83 GLY A N 1
ATOM 658 C CA . GLY A 1 83 ? 12.743 -8.526 -20.333 1.00 54.75 83 GLY A CA 1
ATOM 659 C C . GLY A 1 83 ? 13.552 -9.795 -20.049 1.00 54.75 83 GLY A C 1
ATOM 660 O O . GLY A 1 83 ? 13.445 -10.365 -18.967 1.00 54.75 83 GLY A O 1
ATOM 661 N N . ASP A 1 84 ? 14.428 -10.152 -20.989 1.00 60.12 84 ASP A N 1
ATOM 662 C CA . ASP A 1 84 ? 15.335 -11.285 -20.846 1.00 60.12 84 ASP A CA 1
ATOM 663 C C . ASP A 1 84 ? 16.513 -10.953 -19.921 1.00 60.12 84 ASP A C 1
ATOM 665 O O . ASP A 1 84 ? 16.969 -11.830 -19.202 1.00 60.12 84 ASP A O 1
ATOM 669 N N . ALA A 1 85 ? 16.971 -9.697 -19.855 1.00 63.81 85 ALA A N 1
ATOM 670 C CA . ALA A 1 85 ? 18.124 -9.320 -19.033 1.00 63.81 85 ALA A CA 1
ATOM 671 C C . ALA A 1 85 ? 17.799 -9.202 -17.530 1.00 63.81 85 ALA A C 1
ATOM 673 O O . ALA A 1 85 ? 18.635 -9.566 -16.709 1.00 63.81 85 ALA A O 1
ATOM 674 N N . VAL A 1 86 ? 16.584 -8.782 -17.141 1.00 67.25 86 VAL A N 1
ATOM 675 C CA . VAL A 1 86 ? 16.146 -8.856 -15.728 1.00 67.25 86 VAL A CA 1
ATOM 676 C C . VAL A 1 86 ? 16.034 -10.310 -15.284 1.00 67.25 86 VAL A C 1
ATOM 678 O O . VAL A 1 86 ? 16.552 -10.654 -14.228 1.00 67.25 86 VAL A O 1
ATOM 681 N N . ALA A 1 87 ? 15.435 -11.172 -16.111 1.00 68.31 87 ALA A N 1
ATOM 682 C CA . ALA A 1 87 ? 15.334 -12.602 -15.825 1.00 68.31 87 ALA A CA 1
ATOM 683 C C . ALA A 1 87 ? 16.712 -13.297 -15.815 1.00 68.31 87 ALA A C 1
ATOM 685 O O . ALA A 1 87 ? 16.961 -14.162 -14.980 1.00 68.31 87 ALA A O 1
ATOM 686 N N . GLN A 1 88 ? 17.633 -12.909 -16.703 1.00 69.38 88 GLN A N 1
ATOM 687 C CA . GLN A 1 88 ? 19.016 -13.402 -16.716 1.00 69.38 88 GLN A CA 1
ATOM 688 C C . GLN A 1 88 ? 19.795 -12.941 -15.480 1.00 69.38 88 GLN A C 1
ATOM 690 O O . GLN A 1 88 ? 20.497 -13.747 -14.875 1.00 69.38 88 GLN A O 1
ATOM 695 N N . ALA A 1 89 ? 19.650 -11.676 -15.076 1.00 71.81 89 ALA A N 1
ATOM 696 C CA . ALA A 1 89 ? 20.249 -11.171 -13.846 1.00 71.81 89 ALA A CA 1
ATOM 697 C C . ALA A 1 89 ? 19.662 -11.878 -12.615 1.00 71.81 89 ALA A C 1
ATOM 699 O O . ALA A 1 89 ? 20.414 -12.281 -11.735 1.00 71.81 89 ALA A O 1
ATOM 700 N N . GLU A 1 90 ? 18.344 -12.103 -12.578 1.00 71.06 90 GLU A N 1
ATOM 701 C CA . GLU A 1 90 ? 17.669 -12.889 -11.538 1.00 71.06 90 GLU A CA 1
ATOM 702 C C . GLU A 1 90 ? 18.222 -14.322 -11.468 1.00 71.06 90 GLU A C 1
ATOM 704 O O . GLU A 1 90 ? 18.547 -14.810 -10.385 1.00 71.06 90 GLU A O 1
ATOM 709 N N . ALA A 1 91 ? 18.425 -14.976 -12.617 1.00 74.88 91 ALA A N 1
ATOM 710 C CA . ALA A 1 91 ? 18.958 -16.335 -12.687 1.00 74.88 91 ALA A CA 1
ATOM 711 C C . ALA A 1 91 ? 20.350 -16.473 -12.044 1.00 74.88 91 ALA A C 1
ATOM 713 O O . ALA A 1 91 ? 20.633 -17.507 -11.435 1.00 74.88 91 ALA A O 1
ATOM 714 N N . VAL A 1 92 ? 21.194 -15.433 -12.097 1.00 80.75 92 VAL A N 1
ATOM 715 C CA . VAL A 1 92 ? 22.508 -15.422 -11.422 1.00 80.75 92 VAL A CA 1
ATOM 716 C C . VAL A 1 92 ? 22.369 -15.573 -9.905 1.00 80.75 92 VAL A C 1
ATOM 718 O O . VAL A 1 92 ? 23.216 -16.208 -9.281 1.00 80.75 92 VAL A O 1
ATOM 721 N N . PHE A 1 93 ? 21.292 -15.060 -9.301 1.00 72.00 93 PHE A N 1
ATOM 722 C CA . PHE A 1 93 ? 21.047 -15.195 -7.860 1.00 72.00 93 PHE A CA 1
ATOM 723 C C . PHE A 1 93 ? 20.511 -16.576 -7.455 1.00 72.00 93 PHE A C 1
ATOM 725 O O . PHE A 1 93 ? 20.533 -16.916 -6.271 1.00 72.00 93 PHE A O 1
ATOM 732 N N . HIS A 1 94 ? 20.059 -17.381 -8.419 1.00 78.12 94 HIS A N 1
ATOM 733 C CA . HIS A 1 94 ? 19.534 -18.729 -8.192 1.00 78.12 94 HIS A CA 1
ATOM 734 C C . HIS A 1 94 ? 20.499 -19.848 -8.611 1.00 78.12 94 HIS A C 1
ATOM 736 O O . HIS A 1 94 ? 20.312 -20.988 -8.187 1.00 78.12 94 HIS A O 1
ATOM 742 N N . ASP A 1 95 ? 21.539 -19.542 -9.393 1.00 84.12 95 ASP A N 1
ATOM 743 C CA . ASP A 1 95 ? 22.623 -20.468 -9.734 1.00 84.12 95 ASP A CA 1
ATOM 744 C C . ASP A 1 95 ? 23.804 -20.319 -8.749 1.00 84.12 95 ASP A C 1
ATOM 746 O O . ASP A 1 95 ? 24.502 -19.303 -8.776 1.00 84.12 95 ASP A O 1
ATOM 750 N N . PRO A 1 96 ? 24.105 -21.329 -7.906 1.00 86.12 96 PRO A N 1
ATOM 751 C CA . PRO A 1 96 ? 25.213 -21.265 -6.954 1.00 86.12 96 PRO A CA 1
ATOM 752 C C . PRO A 1 96 ? 26.590 -21.029 -7.586 1.00 86.12 96 PRO A C 1
ATOM 754 O O . PRO A 1 96 ? 27.469 -20.474 -6.921 1.00 86.12 96 PRO A O 1
ATOM 757 N N . ALA A 1 97 ? 26.812 -21.476 -8.826 1.00 86.88 97 ALA A N 1
ATOM 758 C CA . ALA A 1 97 ? 28.082 -21.280 -9.520 1.00 86.88 97 ALA A CA 1
ATOM 759 C C . ALA A 1 97 ? 28.214 -19.833 -10.008 1.00 86.88 97 ALA A C 1
ATOM 761 O O . ALA A 1 97 ? 29.225 -19.188 -9.730 1.00 86.88 97 ALA A O 1
ATOM 762 N N . ALA A 1 98 ? 27.177 -19.302 -10.662 1.00 81.25 98 ALA A N 1
ATOM 763 C CA . ALA A 1 98 ? 27.142 -17.908 -11.097 1.00 81.25 98 ALA A CA 1
ATOM 764 C C . ALA A 1 98 ? 27.126 -16.920 -9.919 1.00 81.25 98 ALA A C 1
ATOM 766 O O . ALA A 1 98 ? 27.814 -15.907 -9.977 1.00 81.25 98 ALA A O 1
ATOM 767 N N . PHE A 1 99 ? 26.421 -17.231 -8.828 1.00 83.25 99 PHE A N 1
ATOM 768 C CA . PHE A 1 99 ? 26.368 -16.392 -7.627 1.00 83.25 99 PHE A CA 1
ATOM 769 C C . PHE A 1 99 ? 27.738 -16.224 -6.954 1.00 83.25 99 PHE A C 1
ATOM 771 O O . PHE A 1 99 ? 28.043 -15.171 -6.399 1.00 83.25 99 PHE A O 1
ATOM 778 N N . ARG A 1 100 ? 28.578 -17.268 -6.983 1.00 89.00 100 ARG A N 1
ATOM 779 C CA . ARG A 1 100 ? 29.937 -17.237 -6.412 1.00 89.00 100 ARG A CA 1
ATOM 780 C C . ARG A 1 100 ? 30.968 -16.613 -7.351 1.00 89.00 100 ARG A C 1
ATOM 782 O O . ARG A 1 100 ? 32.056 -16.258 -6.896 1.00 89.00 100 ARG A O 1
ATOM 789 N N . ASP A 1 101 ? 30.649 -16.480 -8.635 1.00 91.75 101 ASP A N 1
ATOM 790 C CA . ASP A 1 101 ? 31.481 -15.765 -9.597 1.00 91.75 101 ASP A CA 1
ATOM 791 C C . ASP A 1 101 ? 31.317 -14.255 -9.386 1.00 91.75 101 ASP A C 1
ATOM 793 O O . ASP A 1 101 ? 30.278 -13.660 -9.672 1.00 91.75 101 ASP A O 1
ATOM 797 N N . ARG A 1 102 ? 32.376 -13.620 -8.876 1.00 89.25 102 ARG A N 1
ATOM 798 C CA . ARG A 1 102 ? 32.369 -12.195 -8.532 1.00 89.25 102 ARG A CA 1
ATOM 799 C C . ARG A 1 102 ? 32.075 -11.293 -9.733 1.00 89.25 102 ARG A C 1
ATOM 801 O O . ARG A 1 102 ? 31.449 -10.253 -9.543 1.00 89.25 102 ARG A O 1
ATOM 808 N N . THR A 1 103 ? 32.533 -11.656 -10.928 1.00 89.19 103 THR A N 1
ATOM 809 C CA . THR A 1 103 ? 32.341 -10.844 -12.135 1.00 89.19 103 THR A CA 1
ATOM 810 C C . THR A 1 103 ? 30.895 -10.940 -12.593 1.00 89.19 103 THR A C 1
ATOM 812 O O . THR A 1 103 ? 30.233 -9.913 -12.717 1.00 89.19 103 THR A O 1
ATOM 815 N N . ARG A 1 104 ? 30.368 -12.163 -12.730 1.00 83.62 104 ARG A N 1
ATOM 816 C CA . ARG A 1 104 ? 28.969 -12.385 -13.134 1.00 83.62 104 ARG A CA 1
ATOM 817 C C . ARG A 1 104 ? 27.986 -11.776 -12.145 1.00 83.62 104 ARG A C 1
ATOM 819 O O . ARG A 1 104 ? 27.021 -11.136 -12.554 1.00 83.62 104 ARG A O 1
ATOM 826 N N . TYR A 1 105 ? 28.252 -11.933 -10.849 1.00 84.56 105 TYR A N 1
ATOM 827 C CA . TYR A 1 105 ? 27.461 -11.291 -9.807 1.00 84.56 105 TYR A CA 1
ATOM 828 C C . TYR A 1 105 ? 27.499 -9.765 -9.939 1.00 84.56 105 TYR A C 1
ATOM 830 O O . TYR A 1 105 ? 26.453 -9.125 -9.894 1.00 84.56 105 TYR A O 1
ATOM 838 N N . ALA A 1 106 ? 28.685 -9.169 -10.107 1.00 86.56 106 ALA A N 1
ATOM 839 C CA . ALA A 1 106 ? 28.827 -7.718 -10.205 1.00 86.56 106 ALA A CA 1
ATOM 840 C C . ALA A 1 106 ? 28.124 -7.143 -11.443 1.00 86.56 106 ALA A C 1
ATOM 842 O O . ALA A 1 106 ? 27.467 -6.111 -11.332 1.00 86.56 106 ALA A O 1
ATOM 843 N N . GLU A 1 107 ? 28.214 -7.814 -12.592 1.00 84.44 107 GLU A N 1
ATOM 844 C CA . GLU A 1 107 ? 27.526 -7.423 -13.828 1.00 84.44 107 GLU A CA 1
ATOM 845 C C . GLU A 1 107 ? 26.002 -7.512 -13.680 1.00 84.44 107 GLU A C 1
ATOM 847 O O . GLU A 1 107 ? 25.296 -6.541 -13.962 1.00 84.44 107 GLU A O 1
ATOM 852 N N . ALA A 1 108 ? 25.490 -8.636 -13.164 1.00 80.00 108 ALA A N 1
ATOM 853 C CA . ALA A 1 108 ? 24.061 -8.818 -12.907 1.00 80.00 108 ALA A CA 1
ATOM 854 C C . ALA A 1 108 ? 23.532 -7.803 -11.884 1.00 80.00 108 ALA A C 1
ATOM 856 O O . ALA A 1 108 ? 22.460 -7.227 -12.069 1.00 80.00 108 ALA A O 1
ATOM 857 N N . PHE A 1 109 ? 24.300 -7.542 -10.824 1.00 82.19 109 PHE A N 1
ATOM 858 C CA . PHE A 1 109 ? 23.962 -6.553 -9.809 1.00 82.19 109 PHE A CA 1
ATOM 859 C C . PHE A 1 109 ? 23.937 -5.131 -10.377 1.00 82.19 109 PHE A C 1
ATOM 861 O O . PHE A 1 109 ? 22.983 -4.401 -10.117 1.00 82.19 109 PHE A O 1
ATOM 868 N N . ALA A 1 110 ? 24.950 -4.732 -11.154 1.00 83.31 110 ALA A N 1
ATOM 869 C CA . ALA A 1 110 ? 25.006 -3.410 -11.778 1.00 83.31 110 ALA A CA 1
ATOM 870 C C . ALA A 1 110 ? 23.814 -3.196 -12.717 1.00 83.31 110 ALA A C 1
ATOM 872 O O . ALA A 1 110 ? 23.094 -2.205 -12.590 1.00 83.31 110 ALA A O 1
ATOM 873 N N . PHE A 1 111 ? 23.535 -4.184 -13.570 1.00 80.25 111 PHE A N 1
ATOM 874 C CA . PHE A 1 111 ? 22.364 -4.176 -14.436 1.00 80.25 111 PHE A CA 1
ATOM 875 C C . PHE A 1 111 ? 21.060 -4.041 -13.630 1.00 80.25 111 PHE A C 1
ATOM 877 O O . PHE A 1 111 ? 20.223 -3.187 -13.930 1.00 80.25 111 PHE A O 1
ATOM 884 N N . TYR A 1 112 ? 20.889 -4.846 -12.575 1.00 77.62 112 TYR A N 1
ATOM 885 C CA . TYR A 1 112 ? 19.695 -4.804 -11.732 1.00 77.62 112 TYR A CA 1
ATOM 886 C C . TYR A 1 112 ? 19.538 -3.453 -11.022 1.00 77.62 112 TYR A C 1
ATOM 888 O O . TYR A 1 112 ? 18.431 -2.923 -10.938 1.00 77.62 112 TYR A O 1
ATOM 896 N N . ASN A 1 113 ? 20.634 -2.872 -10.531 1.00 81.75 113 ASN A N 1
ATOM 897 C CA . ASN A 1 113 ? 20.647 -1.558 -9.895 1.00 81.75 113 ASN A CA 1
ATOM 898 C C . ASN A 1 113 ? 20.224 -0.446 -10.868 1.00 81.75 113 ASN A C 1
ATOM 900 O O . ASN A 1 113 ? 19.419 0.417 -10.503 1.00 81.75 113 ASN A O 1
ATOM 904 N N . ASP A 1 114 ? 20.725 -0.477 -12.102 1.00 79.75 114 ASP A N 1
ATOM 905 C CA . ASP A 1 114 ? 20.377 0.500 -13.137 1.00 79.75 114 ASP A CA 1
ATOM 906 C C . ASP A 1 114 ? 18.913 0.359 -13.558 1.00 79.75 114 ASP A C 1
ATOM 908 O O . ASP A 1 114 ? 18.174 1.352 -13.602 1.00 79.75 114 ASP A O 1
ATOM 912 N N . TYR A 1 115 ? 18.469 -0.883 -13.769 1.00 78.75 115 TYR A N 1
ATOM 913 C CA . TYR A 1 115 ? 17.072 -1.221 -14.017 1.00 78.75 115 TYR A CA 1
ATOM 914 C C . TYR A 1 115 ? 16.165 -0.707 -12.893 1.00 78.75 115 TYR A C 1
ATOM 916 O O . TYR A 1 115 ? 15.200 0.012 -13.158 1.00 78.75 115 TYR A O 1
ATOM 924 N N . TYR A 1 116 ? 16.484 -1.033 -11.637 1.00 81.25 116 TYR A N 1
ATOM 925 C CA . TYR A 1 116 ? 15.719 -0.627 -10.459 1.00 81.25 116 TYR A CA 1
ATOM 926 C C . TYR A 1 116 ? 15.621 0.895 -10.375 1.00 81.25 116 TYR A C 1
ATOM 928 O O . TYR A 1 116 ? 14.523 1.452 -10.322 1.00 81.25 116 TYR A O 1
ATOM 936 N N . SER A 1 117 ? 16.765 1.578 -10.428 1.00 83.12 117 SER A N 1
ATOM 937 C CA . SER A 1 117 ? 16.845 3.037 -10.341 1.00 83.12 117 SER A CA 1
ATOM 938 C C . SER A 1 117 ? 16.013 3.710 -11.428 1.00 83.12 117 SER A C 1
ATOM 940 O O . SER A 1 117 ? 15.331 4.705 -11.183 1.00 83.12 117 SER A O 1
ATOM 942 N N . TRP A 1 118 ? 16.031 3.167 -12.644 1.00 81.12 118 TRP A N 1
ATOM 943 C CA . TRP A 1 118 ? 15.222 3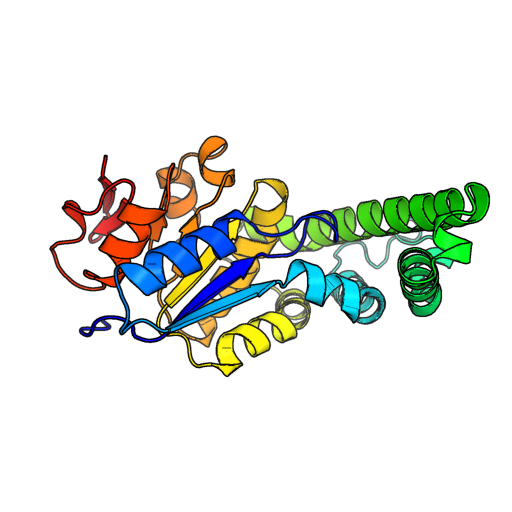.681 -13.739 1.00 81.12 118 TRP A CA 1
ATOM 944 C C . TRP A 1 118 ? 13.729 3.397 -13.562 1.00 81.12 118 TRP A C 1
ATOM 946 O O . TRP A 1 118 ? 12.939 4.341 -13.619 1.00 81.12 118 TRP A O 1
ATOM 956 N N . ALA A 1 119 ? 13.344 2.154 -13.266 1.00 82.06 119 ALA A N 1
ATOM 957 C CA . ALA A 1 119 ? 11.952 1.777 -13.032 1.00 82.06 119 ALA A CA 1
ATOM 958 C C . ALA A 1 119 ? 11.314 2.644 -11.937 1.00 82.06 119 ALA A C 1
ATOM 960 O O . ALA A 1 119 ? 10.191 3.119 -12.104 1.00 82.06 119 ALA A O 1
ATOM 961 N N . MET A 1 120 ? 12.052 2.922 -10.858 1.00 85.56 120 MET A N 1
ATOM 962 C CA . MET A 1 120 ? 11.580 3.775 -9.766 1.00 85.56 120 MET A CA 1
ATOM 963 C C . MET A 1 120 ? 11.432 5.239 -10.174 1.00 85.56 120 MET A C 1
ATOM 965 O O . MET A 1 120 ? 10.433 5.866 -9.830 1.00 85.56 120 MET A O 1
ATOM 969 N N . ARG A 1 121 ? 12.353 5.783 -10.981 1.00 86.25 121 ARG A N 1
ATOM 970 C CA . ARG A 1 121 ? 12.192 7.135 -11.551 1.00 86.25 121 ARG A CA 1
ATOM 971 C C . ARG A 1 121 ? 10.966 7.233 -12.455 1.00 86.25 121 ARG A C 1
ATOM 973 O O . ARG A 1 121 ? 10.248 8.232 -12.400 1.00 86.25 121 ARG A O 1
ATOM 980 N N . CYS A 1 122 ? 10.715 6.221 -13.285 1.00 86.56 122 CYS A N 1
ATOM 981 C CA . CYS A 1 122 ? 9.521 6.169 -14.128 1.00 86.56 122 CYS A CA 1
ATOM 982 C C . CYS A 1 122 ? 8.253 6.105 -13.280 1.00 86.56 122 CYS A C 1
ATOM 984 O O . CYS A 1 122 ? 7.318 6.862 -13.526 1.00 86.56 122 CYS A O 1
ATOM 986 N N . LEU A 1 123 ? 8.247 5.254 -12.256 1.00 89.12 123 LEU A N 1
ATOM 987 C CA . LEU A 1 123 ? 7.131 5.118 -11.332 1.00 89.12 123 LEU A CA 1
ATOM 988 C C . LEU A 1 123 ? 6.816 6.442 -10.630 1.00 89.12 123 LEU A C 1
ATOM 990 O O . LEU A 1 123 ? 5.670 6.883 -10.633 1.00 89.12 123 LEU A O 1
ATOM 994 N N . ASP A 1 124 ? 7.841 7.124 -10.125 1.00 88.69 124 ASP A N 1
ATOM 995 C CA . ASP A 1 124 ? 7.717 8.453 -9.532 1.00 88.69 124 ASP A CA 1
ATOM 996 C C . ASP A 1 124 ? 7.179 9.485 -10.527 1.00 88.69 124 ASP A C 1
ATOM 998 O O . ASP A 1 124 ? 6.295 10.268 -10.188 1.00 88.69 124 ASP A O 1
ATOM 1002 N N . THR A 1 125 ? 7.679 9.478 -11.763 1.00 89.44 125 THR A N 1
ATOM 1003 C CA . THR A 1 125 ? 7.232 10.399 -12.822 1.00 89.44 125 THR A CA 1
ATOM 1004 C C . THR A 1 125 ? 5.752 10.204 -13.149 1.00 89.44 125 THR A C 1
ATOM 1006 O O . THR A 1 125 ? 5.045 11.175 -13.408 1.00 89.44 125 THR A O 1
ATOM 1009 N N . VAL A 1 126 ? 5.283 8.956 -13.129 1.00 90.44 126 VAL A N 1
ATOM 1010 C CA . VAL A 1 126 ? 3.894 8.590 -13.429 1.00 90.44 126 VAL A CA 1
ATOM 1011 C C . VAL A 1 126 ? 2.966 8.868 -12.242 1.00 90.44 126 VAL A C 1
ATOM 1013 O O . VAL A 1 126 ? 1.856 9.354 -12.442 1.00 90.44 126 VAL A O 1
ATOM 1016 N N . LEU A 1 127 ? 3.398 8.585 -11.008 1.00 91.38 127 LEU A N 1
ATOM 1017 C CA . LEU A 1 127 ? 2.513 8.572 -9.835 1.00 91.38 127 LEU A CA 1
ATOM 1018 C C . LEU A 1 127 ? 2.583 9.827 -8.957 1.00 91.38 127 LEU A C 1
ATOM 1020 O O . LEU A 1 127 ? 1.585 10.172 -8.327 1.00 91.38 127 LEU A O 1
ATOM 1024 N N . LYS A 1 128 ? 3.704 10.557 -8.907 1.00 87.38 128 LYS A N 1
ATOM 1025 C CA . LYS A 1 128 ? 3.786 11.801 -8.115 1.00 87.38 128 LYS A CA 1
ATOM 1026 C C . LYS A 1 128 ? 2.805 12.894 -8.558 1.00 87.38 128 LYS A C 1
ATOM 1028 O O . LYS A 1 128 ? 2.303 13.583 -7.671 1.00 87.38 128 LYS A O 1
ATOM 1033 N N . PRO A 1 129 ? 2.467 13.058 -9.856 1.00 86.00 129 PRO A N 1
ATOM 1034 C CA . PRO A 1 129 ? 1.421 13.998 -10.254 1.00 86.00 129 PRO A CA 1
ATOM 1035 C C . PRO A 1 129 ? 0.078 13.729 -9.564 1.00 86.00 129 PRO A C 1
ATOM 1037 O O . PRO A 1 129 ? -0.607 14.677 -9.191 1.00 86.00 129 PRO A O 1
ATOM 1040 N N . PHE A 1 130 ? -0.263 12.456 -9.328 1.00 83.19 130 PHE A N 1
ATOM 1041 C CA . PHE A 1 130 ? -1.457 12.082 -8.569 1.00 83.19 130 PHE A CA 1
ATOM 1042 C C . PHE A 1 130 ? -1.343 12.464 -7.087 1.00 83.19 130 PHE A C 1
ATOM 1044 O O . PHE A 1 130 ? -2.291 13.001 -6.527 1.00 83.19 130 PHE A O 1
ATOM 1051 N N . VAL A 1 131 ? -0.181 12.263 -6.456 1.00 81.12 131 VAL A N 1
ATOM 1052 C CA . VAL A 1 131 ? 0.036 12.661 -5.049 1.00 81.12 131 VAL A CA 1
ATOM 1053 C C . VAL A 1 131 ? -0.202 14.163 -4.844 1.00 81.12 131 VAL A C 1
ATOM 1055 O O . VAL A 1 131 ? -0.699 14.570 -3.800 1.00 81.12 131 VAL A O 1
ATOM 1058 N N . ALA A 1 132 ? 0.109 14.988 -5.847 1.00 80.94 132 ALA A N 1
ATOM 1059 C CA . ALA A 1 132 ? -0.147 16.427 -5.806 1.00 80.94 132 ALA A CA 1
ATOM 1060 C C . ALA A 1 132 ? -1.627 16.807 -6.015 1.00 80.94 132 ALA A C 1
ATOM 1062 O O . ALA A 1 132 ? -2.004 17.942 -5.725 1.00 80.94 132 ALA A O 1
ATOM 1063 N N . ARG A 1 133 ? -2.453 15.898 -6.549 1.00 84.56 133 ARG A N 1
ATOM 1064 C CA . ARG A 1 133 ? -3.878 16.112 -6.859 1.00 84.56 133 ARG A CA 1
ATOM 1065 C C . ARG A 1 133 ? -4.711 14.881 -6.477 1.00 84.56 133 ARG A C 1
ATOM 1067 O O . ARG A 1 133 ? -5.254 14.200 -7.347 1.00 84.56 133 ARG A O 1
ATOM 1074 N N . PRO A 1 134 ? -4.813 14.576 -5.175 1.00 80.44 134 PRO A N 1
ATOM 1075 C CA . PRO A 1 134 ? -5.423 13.341 -4.691 1.00 80.44 134 PRO A CA 1
ATOM 1076 C C . PRO A 1 134 ? -6.936 13.266 -4.925 1.00 80.44 134 PRO A C 1
ATOM 1078 O O . PRO A 1 134 ? -7.484 12.167 -4.855 1.00 80.44 134 PRO A O 1
ATOM 1081 N N . ASP A 1 135 ? -7.610 14.377 -5.241 1.00 83.94 135 ASP A N 1
ATOM 1082 C CA . ASP A 1 135 ? -9.036 14.408 -5.597 1.00 83.94 135 ASP A CA 1
ATOM 1083 C C . ASP A 1 135 ? -9.290 14.000 -7.058 1.00 83.94 135 ASP A C 1
ATOM 1085 O O . ASP A 1 135 ? -10.307 13.365 -7.353 1.00 83.94 135 ASP A O 1
ATOM 1089 N N . ASP A 1 136 ? -8.331 14.236 -7.959 1.00 85.69 136 ASP A N 1
ATOM 1090 C CA . ASP A 1 136 ? -8.463 13.926 -9.385 1.00 85.69 136 ASP A CA 1
ATOM 1091 C C . ASP A 1 136 ? -8.627 12.419 -9.610 1.00 85.69 136 ASP A C 1
ATOM 1093 O O . ASP A 1 136 ? -7.979 11.587 -8.962 1.00 85.69 136 ASP A O 1
ATOM 1097 N N . ARG A 1 137 ? -9.486 12.035 -10.560 1.00 86.69 137 ARG A N 1
ATOM 1098 C CA . ARG A 1 137 ? -9.570 10.631 -10.983 1.00 86.69 137 ARG A CA 1
ATOM 1099 C C . ARG A 1 137 ? -8.210 10.187 -11.514 1.00 86.69 137 ARG A C 1
ATOM 1101 O O . ARG A 1 137 ? -7.573 10.911 -12.274 1.00 86.69 137 ARG A O 1
ATOM 1108 N N . LEU A 1 138 ? -7.806 8.969 -11.158 1.00 90.25 138 LEU A N 1
ATOM 1109 C CA . LEU A 1 138 ? -6.599 8.371 -11.722 1.00 90.25 138 LEU A CA 1
ATOM 1110 C C . LEU A 1 138 ? -6.717 8.289 -13.247 1.00 90.25 138 LEU A C 1
ATOM 1112 O O . LEU A 1 138 ? -7.733 7.813 -13.766 1.00 90.25 138 LEU A O 1
ATOM 1116 N N . ASP A 1 139 ? -5.660 8.720 -13.936 1.00 90.25 139 ASP A N 1
ATOM 1117 C CA . ASP A 1 139 ? -5.534 8.612 -15.387 1.00 90.25 139 ASP A CA 1
ATOM 1118 C C . ASP A 1 139 ? -5.789 7.158 -15.848 1.00 90.25 139 ASP A C 1
ATOM 1120 O O . ASP A 1 139 ? -5.332 6.220 -15.183 1.00 90.25 139 ASP A O 1
ATOM 1124 N N . PRO A 1 140 ? -6.511 6.921 -16.961 1.00 92.19 140 PRO A N 1
ATOM 1125 C CA . PRO A 1 140 ? -6.812 5.569 -17.432 1.00 92.19 140 PRO A CA 1
ATOM 1126 C C . PRO A 1 140 ? -5.581 4.672 -17.617 1.00 92.19 140 PRO A C 1
ATOM 1128 O O . PRO A 1 140 ? -5.654 3.478 -17.323 1.00 92.19 140 PRO A O 1
ATOM 1131 N N . ALA A 1 141 ? -4.443 5.220 -18.050 1.00 90.31 141 ALA A N 1
ATOM 1132 C CA . ALA A 1 141 ? -3.201 4.466 -18.185 1.00 90.31 141 ALA A CA 1
ATOM 1133 C C . ALA A 1 141 ? -2.595 4.119 -16.815 1.00 90.31 141 ALA A C 1
ATOM 1135 O O . ALA A 1 141 ? -2.081 3.015 -16.637 1.00 90.31 141 ALA A O 1
ATOM 1136 N N . VAL A 1 142 ? -2.724 5.002 -15.818 1.00 92.06 142 VAL A N 1
ATOM 1137 C CA . VAL A 1 142 ? -2.350 4.700 -14.424 1.00 92.06 142 VAL A CA 1
ATOM 1138 C C . VAL A 1 142 ? -3.256 3.616 -13.839 1.00 92.06 142 VAL A C 1
ATOM 1140 O O . VAL A 1 142 ? -2.766 2.672 -13.222 1.00 92.06 142 VAL A O 1
ATOM 1143 N N . ARG A 1 143 ? -4.571 3.677 -14.079 1.00 94.44 143 ARG A N 1
ATOM 1144 C CA . ARG A 1 143 ? -5.499 2.607 -13.666 1.00 94.44 143 ARG A CA 1
ATOM 1145 C C . ARG A 1 143 ? -5.117 1.272 -14.304 1.00 94.44 143 ARG A C 1
ATOM 1147 O O . ARG A 1 143 ? -5.065 0.264 -13.608 1.00 94.44 143 ARG A O 1
ATOM 1154 N N . ALA A 1 144 ? -4.802 1.265 -15.600 1.00 93.56 144 ALA A N 1
ATOM 1155 C CA . ALA A 1 144 ? -4.360 0.064 -16.308 1.00 93.56 144 ALA A CA 1
ATOM 1156 C C . ALA A 1 144 ? -3.041 -0.498 -15.748 1.00 93.56 144 ALA A C 1
ATOM 1158 O O . ALA A 1 144 ? -2.904 -1.713 -15.613 1.00 93.56 144 ALA A O 1
ATOM 1159 N N . LEU A 1 145 ? -2.096 0.368 -15.362 1.00 91.94 145 LEU A N 1
ATOM 1160 C CA . LEU A 1 145 ? -0.850 -0.026 -14.697 1.00 91.94 145 LEU A CA 1
ATOM 1161 C C . LEU A 1 145 ? -1.099 -0.717 -13.344 1.00 91.94 145 LEU A C 1
ATOM 1163 O O . LEU A 1 145 ? -0.406 -1.686 -13.023 1.00 91.94 145 LEU A O 1
ATOM 1167 N N . LEU A 1 146 ? -2.064 -0.224 -12.562 1.00 94.75 146 LEU A N 1
ATOM 1168 C CA . LEU A 1 146 ? -2.390 -0.716 -11.215 1.00 94.75 146 LEU A CA 1
ATOM 1169 C C . LEU A 1 146 ? -3.379 -1.893 -11.207 1.00 94.75 146 LEU A C 1
ATOM 1171 O O . LEU A 1 146 ? -3.448 -2.624 -10.218 1.00 94.75 146 LEU A O 1
ATOM 1175 N N . ARG A 1 147 ? -4.129 -2.103 -12.297 1.00 95.44 147 ARG A N 1
ATOM 1176 C CA . ARG A 1 147 ? -5.177 -3.132 -12.422 1.00 95.44 147 ARG A CA 1
ATOM 1177 C C . ARG A 1 147 ? -4.730 -4.528 -11.962 1.00 95.44 147 ARG A C 1
ATOM 1179 O O . ARG A 1 147 ? -5.452 -5.095 -11.150 1.00 95.44 147 ARG A O 1
ATOM 1186 N N . PRO A 1 148 ? -3.560 -5.068 -12.362 1.00 95.12 148 PRO A N 1
ATOM 1187 C CA . PRO A 1 148 ? -3.159 -6.408 -11.925 1.00 95.12 148 PRO A CA 1
ATOM 1188 C C . PRO A 1 148 ? -3.033 -6.549 -10.401 1.00 95.12 148 PRO A C 1
ATOM 1190 O O . PRO A 1 148 ? -3.268 -7.625 -9.857 1.00 95.12 148 PRO A O 1
ATOM 1193 N N . ASP A 1 149 ? -2.669 -5.473 -9.699 1.00 96.88 149 ASP A N 1
ATOM 1194 C CA . ASP A 1 149 ? -2.549 -5.491 -8.240 1.00 96.88 149 ASP A CA 1
ATOM 1195 C C . ASP A 1 149 ? -3.899 -5.325 -7.549 1.00 96.88 149 ASP A C 1
ATOM 1197 O O . ASP A 1 149 ? -4.153 -5.981 -6.539 1.00 96.88 149 ASP A O 1
ATOM 1201 N N . LEU A 1 150 ? -4.782 -4.497 -8.116 1.00 97.81 150 LEU A N 1
ATOM 1202 C CA . LEU A 1 150 ? -6.174 -4.426 -7.682 1.00 97.81 150 LEU A CA 1
ATOM 1203 C C . LEU A 1 150 ? -6.845 -5.799 -7.796 1.00 97.81 150 LEU A C 1
ATOM 1205 O O . LEU A 1 150 ? -7.467 -6.249 -6.837 1.00 97.81 150 LEU A O 1
ATOM 1209 N N . ASP A 1 151 ? -6.672 -6.484 -8.928 1.00 97.56 151 ASP A N 1
ATOM 1210 C CA . ASP A 1 151 ? -7.238 -7.814 -9.164 1.00 97.56 151 ASP A CA 1
ATOM 1211 C C . ASP A 1 151 ? -6.686 -8.830 -8.152 1.00 97.56 151 ASP A C 1
ATOM 1213 O O . ASP A 1 151 ? -7.435 -9.623 -7.576 1.00 97.56 151 ASP A O 1
ATOM 1217 N N . ALA A 1 152 ? -5.381 -8.769 -7.856 1.00 97.38 152 ALA A N 1
ATOM 1218 C CA . ALA A 1 152 ? -4.755 -9.622 -6.848 1.00 97.38 152 ALA A CA 1
ATOM 1219 C C . ALA A 1 152 ? -5.328 -9.390 -5.437 1.00 97.38 152 ALA A C 1
ATOM 1221 O O . ALA A 1 152 ? -5.535 -10.362 -4.696 1.00 97.38 152 ALA A O 1
ATOM 1222 N N . ILE A 1 153 ? -5.604 -8.132 -5.072 1.00 98.12 153 ILE A N 1
ATOM 1223 C CA . ILE A 1 153 ? -6.280 -7.752 -3.821 1.00 98.12 153 ILE A CA 1
ATOM 1224 C C . ILE A 1 153 ? -7.715 -8.293 -3.816 1.00 98.12 153 ILE A C 1
ATOM 1226 O O . ILE A 1 153 ? -8.097 -9.001 -2.881 1.00 98.12 153 ILE A O 1
ATOM 1230 N N . ALA A 1 154 ? -8.478 -8.038 -4.881 1.00 98.00 154 ALA A N 1
ATOM 1231 C CA . ALA A 1 154 ? -9.884 -8.414 -5.014 1.00 98.00 154 ALA A CA 1
ATOM 1232 C C . ALA A 1 154 ? -10.117 -9.934 -5.018 1.00 98.00 154 ALA A C 1
ATOM 1234 O O . ALA A 1 154 ? -11.159 -10.390 -4.552 1.00 98.00 154 ALA A O 1
ATOM 1235 N N . ALA A 1 155 ? -9.136 -10.731 -5.459 1.00 97.00 155 ALA A N 1
ATOM 1236 C CA . ALA A 1 155 ? -9.238 -12.188 -5.605 1.00 97.00 155 ALA A CA 1
ATOM 1237 C C . ALA A 1 155 ? -9.633 -12.965 -4.331 1.00 97.00 155 ALA A C 1
ATOM 1239 O O . ALA A 1 155 ? -9.944 -14.152 -4.411 1.00 97.00 155 ALA A O 1
ATOM 1240 N N . ARG A 1 156 ? -9.585 -12.342 -3.146 1.00 94.44 156 ARG A N 1
ATOM 1241 C CA . ARG A 1 156 ? -10.041 -12.952 -1.883 1.00 94.44 156 ARG A CA 1
ATOM 1242 C C . ARG A 1 156 ? -11.074 -12.115 -1.132 1.00 94.44 156 ARG A C 1
ATOM 1244 O O . ARG A 1 156 ? -11.202 -12.307 0.071 1.00 94.44 156 ARG A O 1
ATOM 1251 N N . SER A 1 157 ? -11.770 -11.215 -1.831 1.00 95.81 157 SER A N 1
ATOM 1252 C CA . SER A 1 157 ? -12.886 -10.419 -1.300 1.00 95.81 157 SER A CA 1
ATOM 1253 C C . SER A 1 157 ? -12.581 -9.842 0.091 1.00 95.81 157 SER A C 1
ATOM 1255 O O . SER A 1 157 ? -13.195 -10.260 1.073 1.00 95.81 157 SER A O 1
ATOM 1257 N N . PRO A 1 158 ? -11.568 -8.962 0.211 1.00 97.44 158 PRO A N 1
ATOM 1258 C CA . PRO A 1 158 ? -11.180 -8.417 1.504 1.00 97.44 158 PRO A CA 1
ATOM 1259 C C . PRO A 1 158 ? -12.319 -7.595 2.108 1.00 97.44 158 PRO A C 1
ATOM 1261 O O . PRO A 1 158 ? -12.993 -6.857 1.399 1.00 97.44 158 PRO A O 1
ATOM 1264 N N . ASP A 1 159 ? -12.464 -7.668 3.425 1.00 96.94 159 ASP A N 1
ATOM 1265 C CA . ASP A 1 159 ? -13.340 -6.778 4.190 1.00 96.94 159 ASP A CA 1
ATOM 1266 C C . ASP A 1 159 ? -12.633 -5.466 4.533 1.00 96.94 159 ASP A C 1
ATOM 1268 O O . ASP A 1 159 ? -13.275 -4.462 4.809 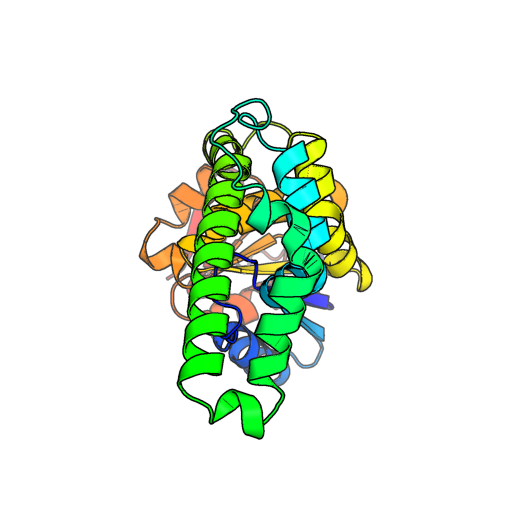1.00 96.94 159 ASP A O 1
ATOM 1272 N N . ILE A 1 160 ? -11.299 -5.483 4.549 1.00 97.81 160 ILE A N 1
ATOM 1273 C CA . ILE A 1 160 ? -10.431 -4.343 4.839 1.00 97.81 160 ILE A CA 1
ATOM 1274 C C . ILE A 1 160 ? -9.069 -4.565 4.173 1.00 97.81 160 ILE A C 1
ATOM 1276 O O . ILE A 1 160 ? -8.549 -5.690 4.124 1.00 97.81 160 ILE A O 1
ATOM 1280 N N . VAL A 1 161 ? -8.477 -3.488 3.656 1.00 98.62 161 VAL A N 1
ATOM 1281 C CA . VAL A 1 161 ? -7.151 -3.516 3.028 1.00 98.62 161 VAL A CA 1
ATOM 1282 C C . VAL A 1 161 ? -6.197 -2.627 3.811 1.00 98.62 161 VAL A C 1
ATOM 1284 O O . VAL A 1 161 ? -6.463 -1.446 4.028 1.00 98.62 161 VAL A O 1
ATOM 1287 N N . GLY A 1 162 ? -5.080 -3.210 4.239 1.00 98.25 162 GLY A N 1
ATOM 1288 C CA . GLY A 1 162 ? -4.025 -2.517 4.962 1.00 98.25 162 GLY A CA 1
ATOM 1289 C C . GLY A 1 162 ? -2.785 -2.310 4.109 1.00 98.25 162 GLY A C 1
ATOM 1290 O O . GLY A 1 162 ? -2.259 -3.272 3.561 1.00 98.25 162 GLY A O 1
ATOM 1291 N N . PHE A 1 163 ? -2.278 -1.086 4.033 1.00 98.25 163 PHE A N 1
ATOM 1292 C CA . PHE A 1 163 ? -1.028 -0.751 3.353 1.00 98.25 163 PHE A CA 1
ATOM 1293 C C . PHE A 1 163 ? 0.082 -0.567 4.383 1.00 98.25 163 PHE A C 1
ATOM 1295 O O . PHE A 1 163 ? -0.016 0.293 5.257 1.00 98.25 163 PHE A O 1
ATOM 1302 N N . SER A 1 164 ? 1.146 -1.366 4.277 1.00 95.06 164 SER A N 1
ATOM 1303 C CA . SER A 1 164 ? 2.367 -1.187 5.066 1.00 95.06 164 SER A CA 1
ATOM 1304 C C . SER A 1 164 ? 3.439 -0.571 4.180 1.00 95.06 164 SER A C 1
ATOM 1306 O O . SER A 1 164 ? 4.007 -1.248 3.319 1.00 95.06 164 SER A O 1
ATOM 1308 N N . ALA A 1 165 ? 3.676 0.726 4.371 1.00 93.38 165 ALA A N 1
ATOM 1309 C CA . ALA A 1 165 ? 4.486 1.530 3.470 1.00 93.38 165 ALA A CA 1
ATOM 1310 C C . ALA A 1 165 ? 5.665 2.203 4.182 1.00 93.38 165 ALA A C 1
ATOM 1312 O O . ALA A 1 165 ? 5.562 2.725 5.295 1.00 93.38 165 ALA A O 1
ATOM 1313 N N . MET A 1 166 ? 6.797 2.236 3.490 1.00 93.12 166 MET A N 1
ATOM 1314 C CA . MET A 1 166 ? 7.880 3.185 3.729 1.00 93.12 166 MET A CA 1
ATOM 1315 C C . MET A 1 166 ? 7.685 4.446 2.879 1.00 93.12 166 MET A C 1
ATOM 1317 O O . MET A 1 166 ? 6.902 4.459 1.931 1.00 93.12 166 MET A O 1
ATOM 1321 N N . THR A 1 167 ? 8.447 5.499 3.175 1.00 91.62 167 THR A N 1
ATOM 1322 C CA . THR A 1 167 ? 8.402 6.790 2.464 1.00 91.62 167 THR A CA 1
ATOM 1323 C C . THR A 1 167 ? 8.496 6.636 0.942 1.00 91.62 167 THR A C 1
ATOM 1325 O O . THR A 1 167 ? 7.710 7.231 0.214 1.00 91.62 167 THR A O 1
ATOM 1328 N N . MET A 1 168 ? 9.389 5.769 0.452 1.00 91.31 168 MET A N 1
ATOM 1329 C CA . MET A 1 168 ? 9.594 5.533 -0.988 1.00 91.31 168 MET A CA 1
ATOM 1330 C C . MET A 1 168 ? 8.389 4.866 -1.676 1.00 91.31 168 MET A C 1
ATOM 1332 O O . MET A 1 168 ? 8.240 4.936 -2.891 1.00 91.31 168 MET A O 1
ATOM 1336 N N . GLN A 1 169 ? 7.515 4.220 -0.903 1.00 93.69 169 GLN A N 1
ATOM 1337 C CA . GLN A 1 169 ? 6.381 3.432 -1.389 1.00 93.69 169 GLN A CA 1
ATOM 1338 C C . GLN A 1 169 ? 5.068 4.227 -1.407 1.00 93.69 169 GLN A C 1
ATOM 1340 O O . GLN A 1 169 ? 4.042 3.719 -1.871 1.00 93.69 169 GLN A O 1
ATOM 1345 N N . ILE A 1 170 ? 5.071 5.464 -0.896 1.00 93.50 170 ILE A N 1
ATOM 1346 C CA . ILE A 1 170 ? 3.835 6.191 -0.598 1.00 93.50 170 ILE A CA 1
ATOM 1347 C C . ILE A 1 170 ? 3.046 6.555 -1.859 1.00 93.50 170 ILE A C 1
ATOM 1349 O O . ILE A 1 170 ? 1.839 6.351 -1.888 1.00 93.50 170 ILE A O 1
ATOM 1353 N N . ALA A 1 171 ? 3.706 6.995 -2.937 1.00 93.75 171 ALA A N 1
ATOM 1354 C CA . ALA A 1 171 ? 3.018 7.373 -4.174 1.00 93.75 171 ALA A CA 1
ATOM 1355 C C . ALA A 1 171 ? 2.256 6.188 -4.793 1.00 93.75 171 ALA A C 1
ATOM 1357 O O . ALA A 1 171 ? 1.097 6.327 -5.185 1.00 93.75 171 ALA A O 1
ATOM 1358 N N . TYR A 1 172 ? 2.880 5.005 -4.808 1.00 95.56 172 TYR A N 1
ATOM 1359 C CA . TYR A 1 172 ? 2.231 3.770 -5.250 1.00 95.56 172 TYR A CA 1
ATOM 1360 C C . TYR A 1 172 ? 1.090 3.362 -4.334 1.00 95.56 172 TYR A C 1
ATOM 1362 O O . TYR A 1 172 ? -0.005 3.055 -4.802 1.00 95.56 172 TYR A O 1
ATOM 1370 N N . SER A 1 173 ? 1.347 3.373 -3.026 1.00 96.62 173 SER A N 1
ATOM 1371 C CA . SER A 1 173 ? 0.370 2.964 -2.022 1.00 96.62 173 SER A CA 1
ATOM 1372 C C . SER A 1 173 ? -0.881 3.828 -2.083 1.00 96.62 173 SER A C 1
ATOM 1374 O O . SER A 1 173 ? -1.978 3.287 -2.096 1.00 96.62 173 SER A O 1
ATOM 1376 N N . LEU A 1 174 ? -0.735 5.152 -2.186 1.00 96.44 174 LEU A N 1
ATOM 1377 C CA . LEU A 1 174 ? -1.859 6.082 -2.289 1.00 96.44 174 LEU A CA 1
ATOM 1378 C C . LEU A 1 174 ? -2.657 5.874 -3.580 1.00 96.44 174 LEU A C 1
ATOM 1380 O O . LEU A 1 174 ? -3.883 5.805 -3.529 1.00 96.44 174 LEU A O 1
ATOM 1384 N N . ALA A 1 175 ? -1.983 5.729 -4.726 1.00 96.19 175 ALA A N 1
ATOM 1385 C CA . ALA A 1 175 ? -2.664 5.517 -6.004 1.00 96.19 175 ALA A CA 1
ATOM 1386 C C . ALA A 1 175 ? -3.437 4.188 -6.019 1.00 96.19 175 ALA A C 1
ATOM 1388 O O . ALA A 1 175 ? -4.604 4.146 -6.412 1.00 96.19 175 ALA A O 1
ATOM 1389 N N . LEU A 1 176 ? -2.824 3.107 -5.528 1.00 97.44 176 LEU A N 1
ATOM 1390 C CA . LEU A 1 176 ? -3.491 1.811 -5.426 1.00 97.44 176 LEU A CA 1
ATOM 1391 C C . LEU A 1 176 ? -4.622 1.835 -4.391 1.00 97.44 176 LEU A C 1
ATOM 1393 O O . LEU A 1 176 ? -5.703 1.331 -4.676 1.00 97.44 176 LEU A O 1
ATOM 1397 N N . ALA A 1 177 ? -4.421 2.454 -3.227 1.00 97.88 177 ALA A N 1
ATOM 1398 C CA . ALA A 1 177 ? -5.451 2.589 -2.200 1.00 97.88 177 ALA A CA 1
ATOM 1399 C C . ALA A 1 177 ? -6.671 3.369 -2.698 1.00 97.88 177 ALA A C 1
ATOM 1401 O O . ALA A 1 177 ? -7.799 2.947 -2.447 1.00 97.88 177 ALA A O 1
ATOM 1402 N N . LYS A 1 178 ? -6.465 4.458 -3.452 1.00 96.75 178 LYS A N 1
ATOM 1403 C CA . LYS A 1 178 ? -7.563 5.191 -4.090 1.00 96.75 178 LYS A CA 1
ATOM 1404 C C . LYS A 1 178 ? -8.340 4.291 -5.043 1.00 96.75 178 LYS A C 1
ATOM 1406 O O . LYS A 1 178 ? -9.563 4.239 -4.965 1.00 96.75 178 LYS A O 1
ATOM 1411 N N . LEU A 1 179 ? -7.644 3.546 -5.901 1.00 97.19 179 LEU A N 1
ATOM 1412 C CA . LEU A 1 179 ? -8.287 2.631 -6.843 1.00 97.19 179 LEU A CA 1
ATOM 1413 C C . LEU A 1 179 ? -9.068 1.513 -6.130 1.00 97.19 179 LEU A C 1
ATOM 1415 O O . LEU A 1 179 ? -10.193 1.208 -6.518 1.00 97.19 179 LEU A O 1
ATOM 1419 N N . VAL A 1 180 ? -8.504 0.944 -5.059 1.00 98.06 180 VAL A N 1
ATOM 1420 C CA . VAL A 1 180 ? -9.182 -0.038 -4.194 1.00 98.06 180 VAL A CA 1
ATOM 1421 C C . VAL A 1 180 ? -10.440 0.571 -3.578 1.00 98.06 180 VAL A C 1
ATOM 1423 O O . VAL A 1 180 ? -11.497 -0.056 -3.618 1.00 98.06 180 VAL A O 1
ATOM 1426 N N . LYS A 1 181 ? -10.359 1.795 -3.044 1.00 96.75 181 LYS A N 1
ATOM 1427 C CA . LYS A 1 181 ? -11.513 2.489 -2.464 1.00 96.75 181 LYS A CA 1
ATOM 1428 C C . LYS A 1 181 ? -12.603 2.744 -3.504 1.00 96.75 181 LYS A C 1
ATOM 1430 O O . LYS A 1 181 ? -13.770 2.508 -3.212 1.00 96.75 181 LYS A O 1
ATOM 1435 N N . GLU A 1 182 ? -12.231 3.193 -4.701 1.00 95.75 182 GLU A N 1
ATOM 1436 C CA . GLU A 1 182 ? -13.167 3.481 -5.795 1.00 95.75 182 GLU A CA 1
ATOM 1437 C C . GLU A 1 182 ? -13.884 2.229 -6.317 1.00 95.75 182 GLU A C 1
ATOM 1439 O O . GLU A 1 182 ? -15.076 2.297 -6.605 1.00 95.75 182 GLU A O 1
ATOM 1444 N N . GLU A 1 183 ? -13.174 1.106 -6.479 1.00 97.50 183 GLU A N 1
ATOM 1445 C CA . GLU A 1 183 ? -13.720 -0.074 -7.168 1.00 97.50 183 GLU A CA 1
ATOM 1446 C C . GLU A 1 183 ? -14.219 -1.173 -6.224 1.00 97.50 183 GLU A C 1
ATOM 1448 O O . GLU A 1 183 ? -15.134 -1.907 -6.591 1.00 97.50 183 GLU A O 1
ATOM 1453 N N . LEU A 1 184 ? -13.659 -1.290 -5.015 1.00 97.44 184 LEU A N 1
ATOM 1454 C CA . LEU A 1 184 ? -14.091 -2.287 -4.026 1.00 97.44 184 LEU A CA 1
ATOM 1455 C C . LEU A 1 184 ? -14.930 -1.678 -2.895 1.00 97.44 184 LEU A C 1
ATOM 1457 O O . LEU A 1 184 ? -15.692 -2.397 -2.257 1.00 97.44 184 LEU A O 1
ATOM 1461 N N . GLY A 1 185 ? -14.793 -0.377 -2.613 1.00 96.56 185 GLY A N 1
ATOM 1462 C CA . GLY A 1 185 ? -15.555 0.302 -1.555 1.00 96.56 185 GLY A CA 1
ATOM 1463 C C . GLY A 1 185 ? -15.198 -0.125 -0.125 1.00 96.56 185 GLY A C 1
ATOM 1464 O O . GLY A 1 185 ? -15.889 0.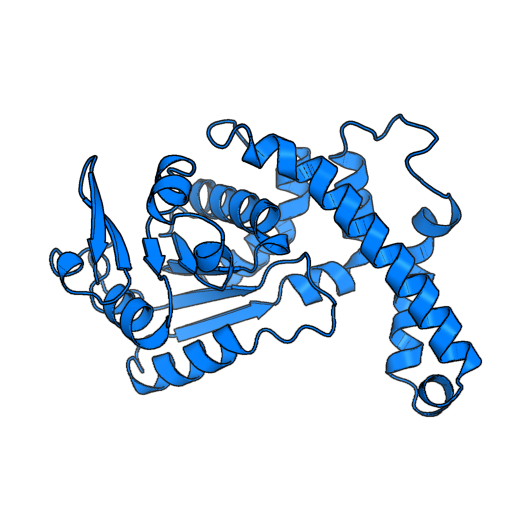257 0.821 1.00 96.56 185 GLY A O 1
ATOM 1465 N N . VAL A 1 186 ? -14.130 -0.905 0.049 1.00 96.50 186 VAL A N 1
ATOM 1466 C CA . VAL A 1 186 ? -13.708 -1.449 1.346 1.00 96.50 186 VAL A CA 1
ATOM 1467 C C . VAL A 1 186 ? -12.930 -0.412 2.165 1.00 96.50 186 VAL A C 1
ATOM 1469 O O . VAL A 1 186 ? -12.288 0.474 1.588 1.00 96.50 186 VAL A O 1
ATOM 1472 N N . PRO A 1 187 ? -12.965 -0.493 3.505 1.00 97.12 187 PRO A N 1
ATOM 1473 C CA . PRO A 1 187 ? -12.116 0.312 4.366 1.00 97.12 187 PRO A CA 1
ATOM 1474 C C . PRO A 1 187 ? -10.617 0.150 4.079 1.00 97.12 187 PRO A C 1
ATOM 1476 O O . PRO A 1 187 ? -10.124 -0.955 3.825 1.00 97.12 187 PRO A O 1
ATOM 1479 N N . ILE A 1 188 ? -9.895 1.264 4.173 1.00 98.19 188 ILE A N 1
ATOM 1480 C CA . ILE A 1 188 ? -8.457 1.376 3.940 1.00 98.19 188 ILE A CA 1
ATOM 1481 C C . ILE A 1 188 ? -7.761 1.783 5.237 1.00 98.19 188 ILE A C 1
ATOM 1483 O O . ILE A 1 188 ? -8.064 2.833 5.809 1.00 98.19 188 ILE A O 1
ATOM 1487 N N . VAL A 1 189 ? -6.778 0.986 5.657 1.00 98.31 189 VAL A N 1
ATOM 1488 C CA . VAL A 1 189 ? -5.864 1.327 6.752 1.00 98.31 189 VAL A CA 1
ATOM 1489 C C . VAL A 1 189 ? -4.440 1.492 6.232 1.00 98.31 189 VAL A C 1
ATOM 1491 O O . VAL A 1 189 ? -3.951 0.676 5.456 1.00 98.31 189 VAL A O 1
ATOM 1494 N N . PHE A 1 190 ? -3.755 2.545 6.657 1.00 98.25 190 PHE A N 1
ATOM 1495 C CA . PHE A 1 190 ? -2.331 2.742 6.393 1.00 98.25 190 PHE A CA 1
ATOM 1496 C C . PHE A 1 190 ? -1.504 2.542 7.659 1.00 98.25 190 PHE A C 1
ATOM 1498 O O . PHE A 1 190 ? -1.946 2.838 8.763 1.00 98.25 190 PHE A O 1
ATOM 1505 N N . GLY A 1 191 ? -0.275 2.077 7.490 1.00 96.75 191 GLY A N 1
ATOM 1506 C CA . GLY A 1 191 ? 0.736 2.029 8.535 1.00 96.75 191 GLY A CA 1
ATOM 1507 C C . GLY A 1 191 ? 2.125 1.827 7.939 1.00 96.75 191 GLY A C 1
ATOM 1508 O O . GLY A 1 191 ? 2.322 1.891 6.722 1.00 96.75 191 GLY A O 1
ATOM 1509 N N . GLY A 1 192 ? 3.098 1.544 8.797 1.00 93.88 192 GLY A N 1
ATOM 1510 C CA . GLY A 1 192 ? 4.503 1.440 8.407 1.00 93.88 192 GLY A CA 1
ATOM 1511 C C . GLY A 1 192 ? 5.262 2.751 8.595 1.00 93.88 192 GLY A C 1
ATOM 1512 O O . GLY A 1 192 ? 4.720 3.747 9.061 1.00 93.88 192 GLY A O 1
ATOM 1513 N N . HIS A 1 193 ? 6.550 2.739 8.260 1.00 92.62 193 HIS A N 1
ATOM 1514 C CA . HIS A 1 193 ? 7.492 3.785 8.664 1.00 92.62 193 HIS A CA 1
ATOM 1515 C C . HIS A 1 193 ? 7.218 5.172 8.056 1.00 92.62 193 HIS A C 1
ATOM 1517 O O . HIS A 1 193 ? 7.720 6.167 8.569 1.00 92.62 193 HIS A O 1
ATOM 1523 N N . PHE A 1 194 ? 6.413 5.282 6.992 1.00 92.19 194 PHE A N 1
ATOM 1524 C CA . PHE A 1 194 ? 6.137 6.583 6.369 1.00 92.19 194 PHE A CA 1
ATOM 1525 C C . PHE A 1 194 ? 5.515 7.601 7.352 1.00 92.19 194 PHE A C 1
ATOM 1527 O O . PHE A 1 194 ? 5.785 8.794 7.239 1.00 92.19 194 PHE A O 1
ATOM 1534 N N . VAL A 1 195 ? 4.752 7.140 8.352 1.00 90.12 195 VAL A N 1
ATOM 1535 C CA . VAL A 1 195 ? 4.143 7.986 9.403 1.00 90.12 195 VAL A CA 1
ATOM 1536 C C . VAL A 1 195 ? 5.157 8.545 10.408 1.00 90.12 195 VAL A C 1
ATOM 1538 O O . VAL A 1 195 ? 4.812 9.387 11.226 1.00 90.12 195 VAL A O 1
ATOM 1541 N N . SER A 1 196 ? 6.410 8.078 10.379 1.00 88.81 196 SER A N 1
ATOM 1542 C CA . SER A 1 196 ? 7.516 8.706 11.115 1.00 88.81 196 SER A CA 1
ATOM 1543 C C . SER A 1 196 ? 8.067 9.937 10.392 1.00 88.81 196 SER A C 1
ATOM 1545 O O . SER A 1 196 ? 8.778 10.731 10.999 1.00 88.81 196 SER A O 1
ATOM 1547 N N . VAL A 1 197 ? 7.764 10.078 9.097 1.00 92.19 197 VAL A N 1
ATOM 1548 C CA . VAL A 1 197 ? 8.227 11.179 8.241 1.00 92.19 197 VAL A CA 1
ATOM 1549 C C . VAL A 1 197 ? 7.109 12.186 7.981 1.00 92.19 197 VAL A C 1
ATOM 1551 O O . VAL A 1 197 ? 7.370 13.384 7.936 1.00 92.19 197 VAL A O 1
ATOM 1554 N N . TYR A 1 198 ? 5.874 11.710 7.817 1.00 93.38 198 TYR A N 1
ATOM 1555 C CA . TYR A 1 198 ? 4.706 12.539 7.532 1.00 93.38 198 TYR A CA 1
ATOM 1556 C C . TYR A 1 198 ? 3.718 12.524 8.693 1.00 93.38 198 TYR A C 1
ATOM 1558 O O . TYR A 1 198 ? 3.442 11.462 9.253 1.00 93.38 198 TYR A O 1
ATOM 1566 N N . ASP A 1 199 ? 3.135 13.684 9.004 1.00 95.75 199 ASP A N 1
ATOM 1567 C CA . ASP A 1 199 ? 2.077 13.768 10.005 1.00 95.75 199 ASP A CA 1
ATOM 1568 C C . ASP A 1 199 ? 0.840 12.968 9.545 1.00 95.75 199 ASP A C 1
ATOM 1570 O O . ASP A 1 199 ? 0.323 13.195 8.442 1.00 95.75 199 ASP A O 1
ATOM 1574 N N . PRO A 1 200 ? 0.333 12.022 10.357 1.00 95.44 200 PRO A N 1
ATOM 1575 C CA . PRO A 1 200 ? -0.770 11.166 9.939 1.00 95.44 200 PRO A CA 1
ATOM 1576 C C . PRO A 1 200 ? -2.073 11.948 9.729 1.00 95.44 200 PRO A C 1
ATOM 1578 O O . PRO A 1 200 ? -2.877 11.569 8.877 1.00 95.44 200 PRO A O 1
ATOM 1581 N N . THR A 1 201 ? -2.294 13.062 10.435 1.00 96.31 201 THR A N 1
ATOM 1582 C CA . THR A 1 201 ? -3.498 13.882 10.239 1.00 96.31 201 THR A CA 1
ATOM 1583 C C . THR A 1 201 ? -3.448 14.648 8.924 1.00 96.31 201 THR A C 1
ATOM 1585 O O . THR A 1 201 ? -4.467 14.745 8.242 1.00 96.31 201 THR A O 1
ATOM 1588 N N . GLU A 1 202 ? -2.276 15.142 8.519 1.00 95.31 202 GLU A N 1
ATOM 1589 C CA . GLU A 1 202 ? -2.081 15.794 7.220 1.00 95.31 202 GLU A CA 1
ATOM 1590 C C . GLU A 1 202 ? -2.233 14.806 6.068 1.00 95.31 202 GLU A C 1
ATOM 1592 O O . GLU A 1 202 ? -2.962 15.090 5.115 1.00 95.31 202 GLU A O 1
ATOM 1597 N N . VAL A 1 203 ? -1.628 13.619 6.182 1.00 94.81 203 VAL A N 1
ATOM 1598 C CA . VAL A 1 203 ? -1.788 12.547 5.187 1.00 94.81 203 VAL A CA 1
ATOM 1599 C C . VAL A 1 203 ? -3.258 12.185 5.034 1.00 94.81 203 VAL A C 1
ATOM 1601 O O . VAL A 1 203 ? -3.766 12.122 3.914 1.00 94.81 203 VAL A O 1
ATOM 1604 N N . MET A 1 204 ? -3.957 11.973 6.149 1.00 95.44 204 MET A N 1
ATOM 1605 C CA . MET A 1 204 ? -5.371 11.624 6.135 1.00 95.44 204 MET A CA 1
ATOM 1606 C C . MET A 1 204 ? -6.233 12.765 5.579 1.00 95.44 204 MET A C 1
ATOM 1608 O O . MET A 1 204 ? -7.166 12.512 4.819 1.00 95.44 204 MET A O 1
ATOM 1612 N N . ARG A 1 205 ? -5.930 14.028 5.896 1.00 94.88 205 ARG A N 1
ATOM 1613 C CA . ARG A 1 205 ? -6.652 15.189 5.350 1.00 94.88 205 ARG A CA 1
ATOM 1614 C C . ARG A 1 205 ? -6.473 15.306 3.838 1.00 94.88 205 ARG A C 1
ATOM 1616 O O . ARG A 1 205 ? -7.455 15.520 3.140 1.00 94.88 205 ARG A O 1
ATOM 1623 N N . ALA A 1 206 ? -5.251 15.122 3.346 1.00 93.81 206 ALA A N 1
ATOM 1624 C CA . ALA A 1 206 ? -4.940 15.179 1.921 1.00 93.81 206 ALA A CA 1
ATOM 1625 C C . ALA A 1 206 ? -5.499 13.983 1.133 1.00 93.81 206 ALA A C 1
ATOM 1627 O O . ALA A 1 206 ? -5.661 14.079 -0.075 1.00 93.81 206 ALA A O 1
ATOM 1628 N N . ASN A 1 207 ? -5.804 12.858 1.785 1.00 94.88 207 ASN A N 1
ATOM 1629 C CA . ASN A 1 207 ? -6.250 11.635 1.116 1.00 94.88 207 ASN A CA 1
ATOM 1630 C C . ASN A 1 207 ? -7.587 11.143 1.705 1.00 94.88 207 ASN A C 1
ATOM 1632 O O . ASN A 1 207 ? -7.592 10.251 2.560 1.00 94.88 207 ASN A O 1
ATOM 1636 N N . PRO A 1 208 ? -8.737 11.681 1.246 1.00 93.62 208 PRO A N 1
ATOM 1637 C CA . PRO A 1 208 ? -10.066 1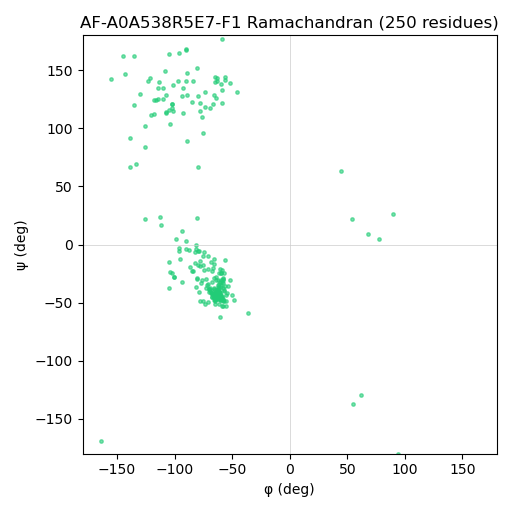1.350 1.779 1.00 93.62 208 PRO A CA 1
ATOM 1638 C C . PRO A 1 208 ? -10.433 9.860 1.722 1.00 93.62 208 PRO A C 1
ATOM 1640 O O . PRO A 1 208 ? -11.241 9.390 2.518 1.00 93.62 208 PRO A O 1
ATOM 1643 N N . PHE A 1 209 ? -9.816 9.104 0.810 1.00 94.69 209 PHE A N 1
ATOM 1644 C CA . PHE A 1 209 ? -10.018 7.661 0.650 1.00 94.69 209 PHE A CA 1
ATOM 1645 C C . PHE A 1 209 ? -9.340 6.802 1.733 1.00 94.69 209 PHE A C 1
ATOM 1647 O O . PHE A 1 209 ? -9.598 5.602 1.786 1.00 94.69 209 PHE A O 1
ATOM 1654 N N . ILE A 1 210 ? -8.483 7.383 2.581 1.00 96.69 210 ILE A N 1
ATOM 1655 C CA . ILE A 1 210 ? -7.903 6.704 3.748 1.00 96.69 210 ILE A CA 1
ATOM 1656 C C . ILE A 1 210 ? -8.881 6.821 4.919 1.00 96.69 210 ILE A C 1
ATOM 1658 O O . ILE A 1 210 ? -9.229 7.934 5.328 1.00 96.69 210 ILE A O 1
ATOM 1662 N N . ASP A 1 211 ? -9.304 5.681 5.467 1.00 96.81 211 ASP A N 1
ATOM 1663 C CA . ASP A 1 211 ? -10.249 5.621 6.590 1.00 96.81 211 ASP A CA 1
ATOM 1664 C C . ASP A 1 211 ? -9.537 5.556 7.944 1.00 96.81 211 ASP A C 1
ATOM 1666 O O . ASP A 1 211 ? -10.037 6.103 8.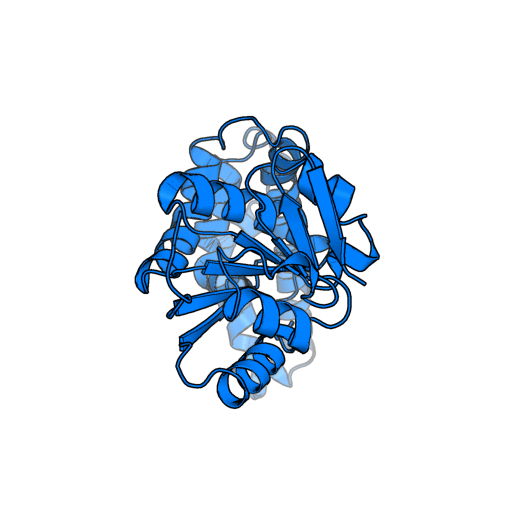928 1.00 96.81 211 ASP A O 1
ATOM 1670 N N . TYR A 1 212 ? -8.362 4.919 7.981 1.00 97.94 212 TYR A N 1
ATOM 1671 C CA . TYR A 1 212 ? -7.594 4.680 9.199 1.00 97.94 212 TYR A CA 1
ATOM 1672 C C . TYR A 1 212 ? -6.087 4.805 8.952 1.00 97.94 212 TYR A C 1
ATOM 1674 O O . TYR A 1 212 ? -5.583 4.417 7.895 1.00 97.94 212 TYR A O 1
ATOM 1682 N N . ILE A 1 213 ? -5.344 5.279 9.948 1.00 98.19 213 ILE A N 1
ATOM 1683 C CA . ILE A 1 213 ? -3.882 5.167 10.000 1.00 98.19 213 ILE A CA 1
ATOM 1684 C C . ILE A 1 213 ? -3.496 4.599 11.363 1.00 98.19 213 ILE A C 1
ATOM 1686 O O . ILE A 1 213 ? -3.933 5.112 12.385 1.00 98.19 213 ILE A O 1
ATOM 1690 N N . VAL A 1 214 ? -2.667 3.561 11.387 1.00 97.62 214 VAL A N 1
ATOM 1691 C CA . VAL A 1 214 ? -2.025 3.070 12.609 1.00 97.62 214 VAL A CA 1
ATOM 1692 C C . VAL A 1 214 ? -0.583 3.566 12.606 1.00 97.62 214 VAL A C 1
ATOM 1694 O O . VAL A 1 214 ? 0.180 3.242 11.691 1.00 97.62 214 VAL A O 1
ATOM 1697 N N . TYR A 1 215 ? -0.221 4.385 13.595 1.00 94.75 215 TYR A N 1
ATOM 1698 C CA . TYR A 1 215 ? 1.122 4.962 13.719 1.00 94.75 215 TYR A CA 1
ATOM 1699 C C . TYR A 1 215 ? 1.942 4.275 14.824 1.00 94.75 215 TYR A C 1
ATOM 1701 O O . TYR A 1 215 ? 1.395 3.542 15.634 1.00 94.75 215 TYR A O 1
ATOM 1709 N N . LYS A 1 216 ? 3.270 4.455 14.844 1.00 92.56 216 LYS A N 1
ATOM 1710 C CA . LYS A 1 216 ? 4.189 3.703 15.731 1.00 92.56 216 LYS A CA 1
ATOM 1711 C C . LYS A 1 216 ? 4.042 2.167 15.589 1.00 92.56 216 LYS A C 1
ATOM 1713 O O . LYS A 1 216 ? 3.983 1.668 14.465 1.00 92.56 216 LYS A O 1
ATOM 1718 N N . GLU A 1 217 ? 4.042 1.425 16.700 1.00 94.12 217 GLU A N 1
ATOM 1719 C CA . GLU A 1 217 ? 3.789 -0.014 16.769 1.00 94.12 217 GLU A CA 1
ATOM 1720 C C . GLU A 1 217 ? 2.344 -0.337 16.367 1.00 94.12 217 GLU A C 1
ATOM 1722 O O . GLU A 1 217 ? 1.376 0.244 16.869 1.00 94.12 217 GLU A O 1
ATOM 1727 N N . GLY A 1 218 ? 2.205 -1.280 15.436 1.00 95.38 218 GLY A N 1
ATOM 1728 C CA . GLY A 1 218 ? 0.950 -1.549 14.741 1.00 95.38 218 GLY A CA 1
ATOM 1729 C C . GLY A 1 218 ? 0.108 -2.666 15.347 1.00 95.38 218 GLY A C 1
ATOM 1730 O O . GLY A 1 218 ? -1.046 -2.825 14.969 1.00 95.38 218 GLY A O 1
ATOM 1731 N N . GLU A 1 219 ? 0.665 -3.454 16.257 1.00 97.38 219 GLU A N 1
ATOM 1732 C CA . GLU A 1 219 ? 0.090 -4.692 16.779 1.00 97.38 219 GLU A CA 1
ATOM 1733 C C . GLU A 1 219 ? -1.253 -4.449 17.463 1.00 97.38 219 GLU A C 1
ATOM 1735 O O . GLU A 1 219 ? -2.291 -4.939 17.013 1.00 97.38 219 GLU A O 1
ATOM 1740 N N . GLN A 1 220 ? -1.228 -3.656 18.534 1.00 97.19 220 GLN A N 1
ATOM 1741 C CA . GLN A 1 220 ? -2.412 -3.356 19.332 1.00 97.19 220 GLN A CA 1
ATOM 1742 C C . GLN A 1 220 ? -3.381 -2.453 18.565 1.00 97.19 220 GLN A C 1
ATOM 1744 O O . GLN A 1 220 ? -4.588 -2.672 18.624 1.00 97.19 220 GLN A O 1
ATOM 1749 N N . GLY A 1 221 ? -2.864 -1.484 17.802 1.00 96.81 221 GLY A N 1
ATOM 1750 C CA . GLY A 1 221 ? -3.696 -0.562 17.030 1.00 96.81 221 GLY A CA 1
ATOM 1751 C C . GLY A 1 221 ? -4.468 -1.257 15.911 1.00 96.81 221 GLY A C 1
ATOM 1752 O O . GLY A 1 221 ? -5.675 -1.068 15.774 1.00 96.81 221 GLY A O 1
ATOM 1753 N N . LEU A 1 222 ? -3.813 -2.132 15.143 1.00 97.62 222 LEU A N 1
ATOM 1754 C CA . LEU A 1 222 ? -4.480 -2.889 14.086 1.00 97.62 222 LEU A CA 1
ATOM 1755 C C . LEU A 1 222 ? -5.432 -3.943 14.662 1.00 97.62 222 LEU A C 1
ATOM 1757 O O . LEU A 1 222 ? -6.539 -4.088 14.151 1.00 97.62 222 LEU A O 1
ATOM 1761 N N . ALA A 1 223 ? -5.053 -4.654 15.730 1.00 97.12 223 ALA A N 1
ATOM 1762 C CA . ALA A 1 223 ? -5.953 -5.609 16.378 1.00 97.12 223 ALA A CA 1
ATOM 1763 C C . ALA A 1 223 ? -7.202 -4.919 16.946 1.00 97.12 223 ALA A C 1
ATOM 1765 O O . ALA A 1 223 ? -8.320 -5.364 16.680 1.00 97.12 223 ALA A O 1
ATOM 1766 N N . GLY A 1 224 ? -7.023 -3.802 17.654 1.00 96.38 224 GLY A N 1
ATOM 1767 C CA . GLY A 1 224 ? -8.123 -3.009 18.194 1.00 96.38 224 GLY A CA 1
ATOM 1768 C C . GLY A 1 224 ? -9.014 -2.428 17.096 1.00 96.38 224 GLY A C 1
ATOM 1769 O O . GLY A 1 224 ? -10.234 -2.475 17.225 1.00 96.38 224 GLY A O 1
ATOM 1770 N N . LEU A 1 225 ? -8.445 -1.970 15.974 1.00 96.81 225 LEU A N 1
ATOM 1771 C CA . LEU A 1 225 ? -9.227 -1.539 14.811 1.00 96.81 225 LEU A CA 1
ATOM 1772 C C . LEU A 1 225 ? -10.090 -2.681 14.256 1.00 96.81 225 LEU A C 1
ATOM 1774 O O . LEU A 1 225 ? -11.272 -2.485 13.997 1.00 96.81 225 LEU A O 1
ATOM 1778 N N . LEU A 1 226 ? -9.522 -3.875 14.078 1.00 96.06 226 LEU A N 1
ATOM 1779 C CA . LEU A 1 226 ? -10.258 -5.024 13.540 1.00 96.06 226 LEU A CA 1
ATOM 1780 C C . LEU A 1 226 ? -11.341 -5.526 14.502 1.00 96.06 226 LEU A C 1
ATOM 1782 O O . LEU A 1 226 ? -12.368 -6.013 14.048 1.00 96.06 226 LEU A O 1
ATOM 1786 N N . GLN A 1 227 ? -11.143 -5.416 15.816 1.00 93.94 227 GLN A N 1
ATOM 1787 C CA . GLN A 1 227 ? -12.171 -5.759 16.807 1.00 93.94 227 GLN A CA 1
ATOM 1788 C C . GLN A 1 227 ? -13.345 -4.778 16.783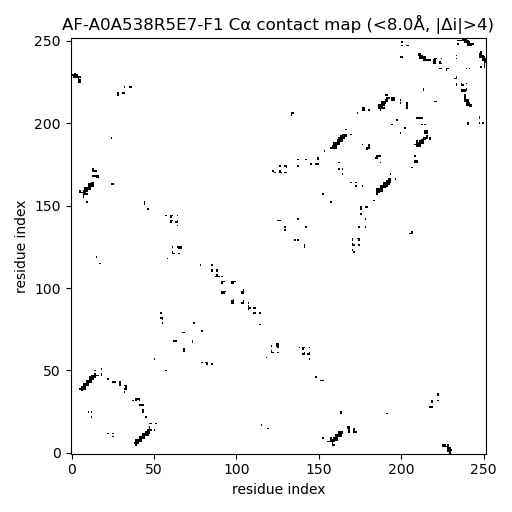 1.00 93.94 227 GLN A C 1
ATOM 1790 O O . GLN A 1 227 ? -14.490 -5.197 16.932 1.00 93.94 227 GLN A O 1
ATOM 1795 N N . ASN A 1 228 ? -13.051 -3.496 16.563 1.00 92.44 228 ASN A N 1
ATOM 1796 C CA . ASN A 1 228 ? -13.984 -2.387 16.759 1.00 92.44 228 ASN A CA 1
ATOM 1797 C C . ASN A 1 228 ? -14.410 -1.715 15.445 1.00 92.44 228 ASN A C 1
ATOM 1799 O O . ASN A 1 228 ? -14.908 -0.589 15.447 1.00 92.44 228 ASN A O 1
ATOM 1803 N N . LEU A 1 229 ? -14.198 -2.370 14.299 1.00 89.75 229 LEU A N 1
ATOM 1804 C CA . LEU A 1 229 ? -14.489 -1.780 12.996 1.00 89.75 229 LEU A CA 1
ATOM 1805 C C . LEU A 1 229 ? -15.976 -1.405 12.901 1.00 89.75 229 LEU A C 1
ATOM 1807 O O . LEU A 1 229 ? -16.854 -2.251 13.049 1.00 89.75 229 LEU A O 1
ATOM 1811 N N . GLY A 1 230 ? -16.253 -0.125 12.643 1.00 76.25 230 GLY A N 1
ATOM 1812 C CA . GLY A 1 230 ? -17.619 0.397 12.557 1.00 76.25 230 GLY A CA 1
ATOM 1813 C C . GLY A 1 230 ? -18.316 0.629 13.904 1.00 76.25 230 GLY A C 1
ATOM 1814 O O . GLY A 1 230 ? -19.488 1.006 13.897 1.00 76.25 230 GLY A O 1
ATOM 1815 N N . SER A 1 231 ? -17.633 0.444 15.040 1.00 82.69 231 SER A N 1
ATOM 1816 C CA . SER A 1 231 ? -18.167 0.742 16.375 1.00 82.69 231 SER A CA 1
ATOM 1817 C C . SER A 1 231 ? -17.742 2.133 16.872 1.00 82.69 231 SER A C 1
ATOM 1819 O O . SER A 1 231 ? -16.823 2.762 16.344 1.00 82.69 231 SER A O 1
ATOM 1821 N N . ALA A 1 232 ? -18.421 2.631 17.911 1.00 76.56 232 ALA A N 1
ATOM 1822 C CA . ALA A 1 232 ? -18.046 3.873 18.594 1.00 76.56 232 ALA A CA 1
ATOM 1823 C C . ALA A 1 232 ? -16.810 3.715 19.506 1.00 76.56 232 ALA A C 1
ATOM 1825 O O . ALA A 1 232 ? -16.312 4.707 20.030 1.00 76.56 232 ALA A O 1
ATOM 1826 N N . GLU A 1 233 ? -16.310 2.489 19.692 1.00 85.62 233 GLU A N 1
ATOM 1827 C CA . GLU A 1 233 ? -15.196 2.168 20.599 1.00 85.62 233 GLU A CA 1
ATOM 1828 C C . GLU A 1 233 ? -13.818 2.453 19.976 1.00 85.62 233 GLU A C 1
ATOM 1830 O O . GLU A 1 233 ? -12.789 2.288 20.630 1.00 85.62 233 GLU A O 1
ATOM 1835 N N . LEU A 1 234 ? -13.785 2.938 18.728 1.00 91.81 234 LEU A N 1
ATOM 1836 C CA . LEU A 1 234 ? -12.552 3.297 18.026 1.00 91.81 234 LEU A CA 1
ATOM 1837 C C . LEU A 1 234 ? -11.725 4.360 18.756 1.00 91.81 234 LEU A C 1
ATOM 1839 O O . LEU A 1 234 ? -10.507 4.306 18.655 1.00 91.81 234 LEU A O 1
ATOM 1843 N N . ASP A 1 235 ? -12.344 5.256 19.532 1.00 91.50 235 ASP A N 1
ATOM 1844 C CA . ASP A 1 235 ? -11.659 6.297 20.319 1.00 91.50 235 ASP A CA 1
ATOM 1845 C C . ASP A 1 235 ? -10.673 5.714 21.366 1.00 91.50 235 ASP A C 1
ATOM 1847 O O . ASP A 1 235 ? -9.772 6.408 21.833 1.00 91.50 235 ASP A O 1
ATOM 1851 N N . GLY A 1 236 ? -10.839 4.443 21.756 1.00 92.19 236 GLY A N 1
ATOM 1852 C CA . GLY A 1 236 ? -9.972 3.750 22.717 1.00 92.19 236 GLY A CA 1
ATOM 1853 C C . GLY A 1 236 ? -8.860 2.906 22.087 1.00 92.19 236 GLY A C 1
ATOM 1854 O O . GLY A 1 236 ? -8.067 2.308 22.813 1.00 92.19 236 GLY A O 1
ATOM 1855 N N . VAL A 1 237 ? -8.799 2.812 20.755 1.00 96.38 237 VAL A N 1
ATOM 1856 C CA . VAL A 1 237 ? -7.822 1.958 20.065 1.00 96.38 237 VAL A CA 1
ATOM 1857 C C . VAL A 1 237 ? -6.452 2.646 20.049 1.00 96.38 237 VAL A C 1
ATOM 1859 O O . VAL A 1 237 ? -6.351 3.746 19.501 1.00 96.38 237 VAL A O 1
ATOM 1862 N N . PRO A 1 238 ? -5.391 2.023 20.596 1.00 95.88 238 PRO A N 1
ATOM 1863 C CA . PRO A 1 238 ? -4.083 2.657 20.720 1.00 95.88 238 PRO A CA 1
ATOM 1864 C C . PRO A 1 238 ? -3.465 2.946 19.355 1.00 95.88 238 PRO A C 1
ATOM 1866 O O . PRO A 1 238 ? -3.597 2.157 18.416 1.00 95.88 238 PRO A O 1
ATOM 1869 N N . ASN A 1 239 ? -2.761 4.073 19.260 1.00 96.44 239 ASN A N 1
ATOM 1870 C CA . ASN A 1 239 ? -2.074 4.527 18.050 1.00 96.44 239 ASN A CA 1
ATOM 1871 C C . ASN A 1 239 ? -2.950 4.619 16.777 1.00 96.44 239 ASN A C 1
ATOM 1873 O O . ASN A 1 239 ? -2.432 4.560 15.657 1.00 96.44 239 ASN A O 1
ATOM 1877 N N . LEU A 1 240 ? -4.273 4.728 16.910 1.00 97.69 240 LEU A N 1
ATOM 1878 C CA . LEU A 1 240 ? -5.179 4.841 15.772 1.00 97.69 240 LEU A CA 1
ATOM 1879 C C . LEU A 1 240 ? -5.452 6.308 15.439 1.00 97.69 240 LEU A C 1
ATOM 1881 O O . LEU A 1 240 ? -5.778 7.115 16.305 1.00 97.69 240 LEU A O 1
ATOM 1885 N N . VAL A 1 241 ? -5.391 6.630 14.155 1.00 97.50 241 VAL A N 1
ATOM 1886 C CA . VAL A 1 241 ? -5.937 7.855 13.581 1.00 97.50 241 VAL A CA 1
ATOM 1887 C C . VAL A 1 241 ? -7.137 7.476 12.730 1.00 97.50 241 VAL A C 1
ATOM 1889 O O . VAL A 1 241 ? -7.025 6.622 11.848 1.00 97.50 241 VAL A O 1
ATOM 1892 N N . HIS A 1 242 ? -8.292 8.078 12.997 1.00 96.38 242 HIS A N 1
ATOM 1893 C CA . HIS A 1 242 ? -9.536 7.745 12.304 1.00 96.38 242 HIS A CA 1
ATOM 1894 C C . HIS A 1 242 ? -10.427 8.969 12.091 1.00 96.38 242 HIS A C 1
ATOM 1896 O O . HIS A 1 242 ? -10.277 10.003 12.747 1.00 96.38 242 HIS A O 1
ATOM 1902 N N . ARG A 1 243 ? -11.383 8.850 11.164 1.00 92.88 243 ARG A N 1
ATOM 1903 C CA . ARG A 1 243 ? -12.405 9.882 10.937 1.00 92.88 243 ARG A CA 1
ATOM 1904 C C . ARG A 1 243 ? -13.562 9.711 11.914 1.00 92.88 243 ARG A C 1
ATOM 1906 O O . ARG A 1 243 ? -14.000 8.588 12.175 1.00 92.88 243 ARG A O 1
ATOM 1913 N N . LYS A 1 244 ? -14.088 10.831 12.408 1.00 90.62 244 LYS A N 1
ATOM 1914 C CA . LYS A 1 244 ? -15.308 10.912 13.220 1.00 90.62 244 LYS A CA 1
ATOM 1915 C C . LYS A 1 244 ? -16.118 12.126 12.768 1.00 90.62 244 LYS A C 1
ATOM 1917 O O . LYS A 1 244 ? -15.891 13.245 13.221 1.00 90.62 244 LYS A O 1
ATOM 1922 N N . GLY A 1 245 ? -17.030 11.899 11.822 1.00 87.19 245 GLY A N 1
ATOM 1923 C CA . GLY A 1 245 ? -17.644 12.989 11.059 1.00 87.19 245 GLY A CA 1
ATOM 1924 C C . GLY A 1 245 ? -16.574 13.749 10.272 1.00 87.19 245 GLY A C 1
ATOM 1925 O O . GLY A 1 245 ? -15.738 13.124 9.621 1.00 87.19 245 GLY A O 1
ATOM 1926 N N . ASP A 1 246 ? -16.562 15.075 10.398 1.00 88.38 246 ASP A N 1
ATOM 1927 C CA . ASP A 1 246 ? -15.573 15.948 9.747 1.00 88.38 246 ASP A CA 1
ATOM 1928 C C . ASP A 1 246 ? -14.244 16.051 10.520 1.00 88.38 246 ASP A C 1
ATOM 1930 O O . ASP A 1 246 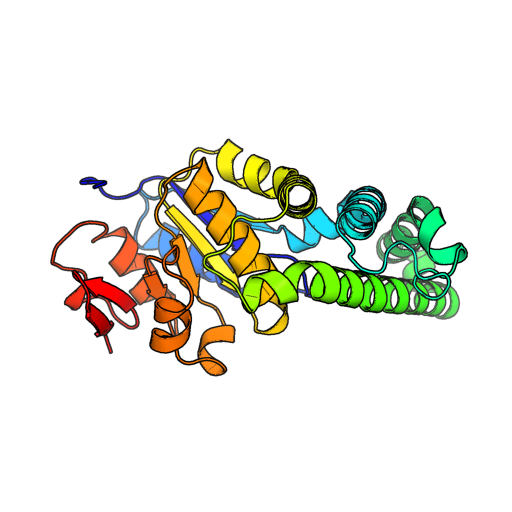? -13.278 16.645 10.036 1.00 88.38 246 ASP A O 1
ATOM 1934 N N . ALA A 1 247 ? -14.172 15.476 11.725 1.00 93.44 247 ALA A N 1
ATOM 1935 C CA . ALA A 1 247 ? -12.974 15.501 12.553 1.00 93.44 247 ALA A CA 1
ATOM 1936 C C . ALA A 1 247 ? -12.047 14.309 12.266 1.00 93.44 247 ALA A C 1
ATOM 1938 O O . ALA A 1 247 ? -12.491 13.191 11.990 1.00 93.44 247 ALA A O 1
ATOM 1939 N N . ILE A 1 248 ? -10.743 14.552 12.402 1.00 96.38 248 ILE A N 1
ATOM 1940 C CA . ILE A 1 248 ? -9.709 13.515 12.470 1.00 96.38 248 ILE A CA 1
ATOM 1941 C C . ILE A 1 248 ? -9.316 13.367 13.939 1.00 96.38 248 ILE A C 1
ATOM 1943 O O . ILE A 1 248 ? -8.886 14.337 14.565 1.00 96.38 248 ILE A O 1
ATOM 1947 N N . VAL A 1 249 ? -9.483 12.165 14.483 1.00 95.88 249 VAL A N 1
ATOM 1948 C CA . VAL A 1 249 ? -9.156 11.816 15.871 1.00 95.88 249 VAL A CA 1
ATOM 1949 C C . VAL A 1 249 ? -7.825 11.075 15.888 1.00 95.88 249 VAL A C 1
ATOM 1951 O O . VAL A 1 249 ? -7.590 10.228 15.029 1.00 95.88 249 VAL A O 1
ATOM 1954 N N . VAL A 1 250 ? -6.959 11.404 16.849 1.00 96.81 250 VAL A N 1
ATOM 1955 C CA . VAL A 1 250 ? -5.654 10.762 17.062 1.00 96.81 250 VAL A CA 1
ATOM 1956 C C . VAL A 1 250 ? -5.625 10.172 18.467 1.00 96.81 250 VAL A C 1
ATOM 1958 O O . VAL A 1 250 ? -5.589 10.913 19.453 1.00 96.81 250 VAL A O 1
ATOM 1961 N N . ASN A 1 251 ? -5.608 8.848 18.553 1.00 96.19 251 ASN A N 1
ATOM 1962 C CA . ASN A 1 251 ? -5.532 8.118 19.811 1.00 96.19 251 ASN A CA 1
ATOM 1963 C C . ASN A 1 251 ? -4.075 7.863 20.184 1.00 96.19 251 ASN A C 1
ATOM 1965 O O . ASN A 1 251 ? -3.257 7.549 19.319 1.00 96.19 251 ASN A O 1
ATOM 1969 N N . LYS A 1 252 ? -3.761 7.989 21.473 1.00 88.19 252 LYS A N 1
ATOM 1970 C CA . LYS A 1 252 ? -2.395 7.847 21.989 1.00 88.19 252 LYS A CA 1
ATOM 1971 C C . LYS A 1 252 ? -1.988 6.411 22.266 1.00 88.19 252 LYS A C 1
ATOM 1973 O O . LYS A 1 252 ? -2.878 5.589 22.570 1.00 88.19 252 LYS A O 1
#

Solvent-accessible surface area (backbone atoms only — not comparable to full-atom values): 13754 Å² total; per-residue (Å²): 129,63,83,57,62,56,46,28,39,35,37,36,35,55,43,64,63,62,83,84,63,72,68,56,68,61,54,49,44,46,56,52,41,48,70,80,36,70,80,38,46,72,46,78,44,62,41,30,54,54,46,59,80,37,39,56,62,50,51,54,30,46,47,72,39,30,89,58,61,86,44,82,84,73,57,64,70,75,67,74,70,27,52,60,51,55,53,51,33,52,46,32,78,73,34,74,68,43,48,69,32,67,64,59,38,50,52,30,47,52,52,50,51,52,50,48,56,48,54,50,51,50,49,47,66,48,32,45,65,44,67,78,39,60,84,57,79,77,51,71,45,51,47,61,56,44,40,70,58,51,51,62,56,52,75,68,64,47,51,30,41,33,41,50,29,45,66,74,17,42,46,58,46,52,55,49,46,44,51,43,31,76,76,70,66,41,52,30,34,38,31,51,64,29,55,81,79,40,61,63,67,58,53,41,68,63,31,78,62,49,50,32,36,30,40,86,72,46,61,63,16,51,48,39,44,48,70,31,42,78,48,88,61,51,77,73,20,36,27,28,31,37,67,58,85,96,43,78,47,76,29,106

Nearest PDB structures (foldseek):
  7kdy-assembly1_A  TM=8.388E-01  e=1.704E-06  Streptomyces tokunonensis
  7kdy-assembly2_B  TM=8.446E-01  e=2.864E-06  Streptomyces tokunonensis
  7kdx-assembly2_B  TM=7.641E-01  e=2.409E-06  Streptomyces tokunonensis
  3mbo-assembly1_A  TM=6.062E-01  e=7.465E-01  Bacillus anthracis
  5d01-assembly1_B  TM=4.315E-01  e=2.510E+00  Bacillus subtilis subsp. subtilis str. 168

Foldseek 3Di:
DPPDQWQEEEEEEAAQDDLPPDPVQLVVLQVLCCVLPVSHHYHYDDHNNVCLVCVLVLVVLLLVLAPCVVPPVLDDPVLNPCPVLSVVLVVCVVDPVSVPPPVSPVVSVVVVVVSSVSSLVSLCRRQVVCLVPVPDDRDPSLCVSLVVVLCVVPVVLGQEYEYADDLSCVSVVLSNLSVNCVPNVHAYEYEHDNCVVDPPVVVCVSHVSHFKYQYDRCNQQVSVCSVQPPHPCNLAGARMWGDDPPDIHGHD

Sequence (252 aa):
MMTSKPHNLTLVHTPSVWVTSIPLGVAYLKAYLRRELPDVSVRILDLNHHFFQNARRRLAGLCTACPRRADPTCLPPELFFAGDAVAQAEAVFHDPAAFRDRTRYAEAFAFYNDYYSWAMRCLDTVLKPFVARPDDRLDPAVRALLRPDLDAIAARSPDIVGFSAMTMQIAYSLALAKLVKEELGVPIVFGGHFVSVYDPTEVMRANPFIDYIVYKEGEQGLAGLLQNLGSAELDGVPNLVHRKGDAIVVNK

Radius of gyration: 19.43 Å; Cα contacts (8 Å, |Δi|>4): 371; chains: 1; bounding box: 54×38×50 Å

Secondary structure (DSSP, 8-state):
---S--SEEEEEE-SSS-TT---HHHHHHHHHHHHH-TTSEEEEEEHHHHHHHTHHHHHHHHHHH-TTTT-TTS--HHHHSTHHHHHHHHHHHH-HHHHH-HHHHHHHHHHHHHHHHHHHHHHHHHHHHHHT-TTSPPPHHHHHHHHHHHHHHHTT--SEEEEE--GGGHHHHHHHHHHHHHHH---EEEESGGGGTS-HHHHHHH-TT--EEE-S--HHHHHHHHHSTTSGGGGGSTTEEEEETTEEEE--